Protein AF-A0A0R1Y6X7-F1 (afdb_monomer)

Radius of gyration: 23.64 Å; Cα contacts (8 Å, |Δi|>4): 369; chains: 1; bounding box: 49×84×72 Å

Sequence (229 aa):
MKISKRLIKIIGSITICAGSMFMLSGCGDVQNFALNMRQSTFGLPLTIATYDFEGQKIDQIKTNKAYIHTDDNMSQKSSNGDEQSSVIDIDYGKNRSIHVGSTLLAWEGIKNYTDIYNHNHVNVNTKNENDKSIPFVNRFYNNFKNSWGGNGTVVFIKSHSGAPIGAFYGKHVSIHKTKVKNATDFVIDGHRLFCYRCDYTTYPVHVLKSMAQNQKVDTHKSAPKVSTK

Foldseek 3Di:
DDDDPVNVVVVVVVVVVVVVVVVPDDPFRVLVVVVLVCCVPPAAQKWKWWAAQQQHTDDIDTARGKHKDWPPVPFDADPVRHGPFTWIWIDGDPDIDIDGDTKMKMKHPFDFLVVVVCVVVVPDPPPPPVVVPDPPLLVSCVVCVVVADQQKKWKFKATLNRNTNTITIANDWDKDDDPGPQKIWIQGVSMIMIIHRIDIDMDRSNRSVVVNVVVVVVVVVPDPPPPDD

Solvent-accessible surface area (backbone atoms only — not comparable to full-atom values): 12914 Å² total; per-residue (Å²): 134,87,80,51,77,65,58,55,52,52,53,53,50,51,54,51,53,55,58,54,58,65,70,73,53,53,73,58,56,56,51,48,50,52,50,52,52,40,26,76,72,68,29,36,44,30,40,35,36,35,24,45,63,78,24,50,75,75,50,75,49,78,44,76,32,31,34,81,46,65,34,77,86,76,26,42,57,43,100,86,66,49,76,74,43,66,27,36,33,39,40,41,88,95,46,77,46,80,45,70,92,60,26,36,42,34,34,29,94,69,66,51,51,40,58,54,49,50,61,62,53,72,77,41,92,72,86,54,74,74,59,73,78,47,58,68,70,45,54,51,44,73,76,39,50,91,79,50,60,66,81,19,37,36,41,37,30,18,18,77,73,63,28,75,57,36,30,37,73,28,71,45,75,40,82,40,87,52,90,45,72,67,35,41,34,34,36,41,68,87,26,52,35,41,36,31,51,55,46,73,52,77,42,48,37,54,56,52,51,49,55,49,52,53,56,57,57,55,65,66,72,66,66,77,81,79,78,85,123

Organism: NCBI:txid1423754

Mean predicted aligned error: 11.16 Å

Secondary structure (DSSP, 8-state):
----HHHHHHHHHHHHHHHHHHTTS-HHHHHHHHHHHHHHHH-EEEEEEEE-TT--EEEEEEEEEEEEEE-TTTSEE-TTS-EEEPPEEEEETTEEEEE-SSEEEEESS---HHHHHHHHHHSS----GGGTTS-HHHHHHHHHTTTS-TT-EEEEEE-TTS-EEEEEEESSEEEEE-SSTTEEEEEETTEEEEEES-EEEEEEHHHHHHHHHHHHHHHHH--------

Structure (mmCIF, N/CA/C/O backbone):
data_AF-A0A0R1Y6X7-F1
#
_entry.id   AF-A0A0R1Y6X7-F1
#
loop_
_atom_site.group_PDB
_atom_site.id
_atom_site.type_symbol
_atom_site.label_atom_id
_atom_site.label_alt_id
_atom_site.label_comp_id
_atom_site.label_asym_id
_atom_site.label_entity_id
_atom_site.label_seq_id
_atom_site.pdbx_PDB_ins_code
_atom_site.Cartn_x
_atom_site.Cartn_y
_atom_site.Cartn_z
_atom_site.occupancy
_atom_site.B_iso_or_equiv
_atom_site.auth_seq_id
_atom_site.auth_comp_id
_atom_site.auth_asym_id
_atom_site.auth_atom_id
_atom_site.pdbx_PDB_model_num
ATOM 1 N N . MET A 1 1 ? -4.764 -50.191 -27.753 1.00 48.06 1 MET A N 1
ATOM 2 C CA . MET A 1 1 ? -3.949 -50.085 -26.521 1.00 48.06 1 MET A CA 1
ATOM 3 C C . MET A 1 1 ? -4.862 -50.311 -25.310 1.00 48.06 1 MET A C 1
ATOM 5 O O . MET A 1 1 ? -5.704 -49.465 -25.046 1.00 48.06 1 MET A O 1
ATOM 9 N N . LYS A 1 2 ? -4.815 -51.479 -24.645 1.00 57.47 2 LYS A N 1
ATOM 10 C CA . LYS A 1 2 ? -5.679 -51.780 -23.480 1.00 57.47 2 LYS A CA 1
ATOM 11 C C . LYS A 1 2 ? -5.018 -51.231 -22.213 1.00 57.47 2 LYS A C 1
ATOM 13 O O . LYS A 1 2 ? -4.067 -51.820 -21.711 1.00 57.47 2 LYS A O 1
ATOM 18 N N . ILE A 1 3 ? -5.502 -50.094 -21.722 1.00 62.38 3 ILE A N 1
ATOM 19 C CA . ILE A 1 3 ? -5.025 -49.496 -20.469 1.00 62.38 3 ILE A CA 1
ATOM 20 C C . ILE A 1 3 ? -5.434 -50.422 -19.316 1.00 62.38 3 ILE A C 1
ATOM 22 O O . ILE A 1 3 ? -6.589 -50.837 -19.216 1.00 62.38 3 ILE A O 1
ATOM 26 N N . SER A 1 4 ? -4.477 -50.800 -18.467 1.00 69.88 4 SER A N 1
ATOM 27 C CA . SER A 1 4 ? -4.732 -51.756 -17.389 1.00 69.88 4 SER A CA 1
ATOM 28 C C . SER A 1 4 ? -5.619 -51.134 -16.303 1.00 69.88 4 SER A C 1
ATOM 30 O O . SER A 1 4 ? -5.499 -49.955 -15.969 1.00 69.88 4 SER A O 1
ATOM 32 N N . LYS A 1 5 ? -6.488 -51.939 -15.679 1.00 71.81 5 LYS A N 1
ATOM 33 C CA . LYS A 1 5 ? -7.354 -51.489 -14.570 1.00 71.81 5 LYS A CA 1
ATOM 34 C C . LYS A 1 5 ? -6.561 -50.909 -13.381 1.00 71.81 5 LYS A C 1
ATOM 36 O O . LYS A 1 5 ? -7.119 -50.157 -12.589 1.00 71.81 5 LYS A O 1
ATOM 41 N N . ARG A 1 6 ? -5.263 -51.233 -13.259 1.00 69.94 6 ARG A N 1
ATOM 42 C CA . ARG A 1 6 ? -4.344 -50.649 -12.265 1.00 69.94 6 ARG A CA 1
ATOM 43 C C . ARG A 1 6 ? -3.947 -49.210 -12.615 1.00 69.94 6 ARG A C 1
ATOM 45 O O . ARG A 1 6 ? -3.954 -48.369 -11.727 1.00 69.94 6 ARG A O 1
ATOM 52 N N . LEU A 1 7 ? -3.696 -48.909 -13.892 1.00 69.44 7 LEU A N 1
ATOM 53 C CA . LEU A 1 7 ? -3.401 -47.550 -14.372 1.00 69.44 7 LEU A CA 1
ATOM 54 C C . LEU A 1 7 ? -4.580 -46.593 -14.151 1.00 69.44 7 LEU A C 1
ATOM 56 O O . LEU A 1 7 ? -4.374 -45.478 -13.691 1.00 69.44 7 LEU A O 1
ATOM 60 N N . ILE A 1 8 ? -5.816 -47.050 -14.373 1.00 72.56 8 ILE A N 1
ATOM 61 C CA . ILE A 1 8 ? -7.026 -46.240 -14.130 1.00 72.56 8 ILE A CA 1
ATOM 62 C C . ILE A 1 8 ? -7.175 -45.891 -12.639 1.00 72.56 8 ILE A C 1
ATOM 64 O O . ILE A 1 8 ? -7.509 -44.757 -12.304 1.00 72.56 8 ILE A O 1
ATOM 68 N N . LYS A 1 9 ? -6.875 -46.833 -11.732 1.00 71.06 9 LYS A N 1
ATOM 69 C CA . LYS A 1 9 ? -6.902 -46.580 -10.280 1.00 71.06 9 LYS A CA 1
ATOM 70 C C . LYS A 1 9 ? -5.811 -45.604 -9.831 1.00 71.06 9 LYS A C 1
ATOM 72 O O . LYS A 1 9 ? -6.082 -44.755 -8.989 1.00 71.06 9 LYS A O 1
ATOM 77 N N . ILE A 1 10 ? -4.608 -45.704 -10.399 1.00 75.19 10 ILE A N 1
ATOM 78 C CA . ILE A 1 10 ? -3.495 -44.791 -10.091 1.00 75.19 10 ILE A CA 1
ATOM 79 C C . ILE A 1 10 ? -3.815 -43.374 -10.580 1.00 75.19 10 ILE A C 1
ATOM 81 O O . ILE A 1 10 ? -3.677 -42.427 -9.812 1.00 75.19 10 ILE A O 1
ATOM 85 N N . ILE A 1 11 ? -4.319 -43.231 -11.810 1.00 76.81 11 ILE A N 1
ATOM 86 C CA . ILE A 1 11 ? -4.730 -41.931 -12.358 1.00 76.81 11 ILE A CA 1
ATOM 87 C C . ILE A 1 11 ? -5.856 -41.330 -11.506 1.00 76.81 11 ILE A C 1
ATOM 89 O O . ILE A 1 11 ? -5.745 -40.183 -11.087 1.00 76.81 11 ILE A O 1
ATOM 93 N N . GLY A 1 12 ? -6.880 -42.119 -11.156 1.00 76.44 12 GLY A N 1
ATOM 94 C CA . GLY A 1 12 ? -7.970 -41.662 -10.288 1.00 76.44 12 GLY A CA 1
ATOM 95 C C . GLY A 1 12 ? -7.495 -41.203 -8.904 1.00 76.44 12 GLY A C 1
ATOM 96 O O . GLY A 1 12 ? -7.936 -40.166 -8.417 1.00 76.44 12 GLY A O 1
ATOM 97 N N . SER A 1 13 ? -6.546 -41.922 -8.294 1.00 73.38 13 SER A N 1
ATOM 98 C CA . SER A 1 13 ? -5.962 -41.539 -7.002 1.00 73.38 13 SER A CA 1
ATOM 99 C C . SER A 1 13 ? -5.143 -40.248 -7.089 1.00 73.38 13 SER A C 1
ATOM 101 O O . SER A 1 13 ? -5.226 -39.420 -6.187 1.00 73.38 13 SER A O 1
ATOM 103 N N . ILE A 1 14 ? -4.379 -40.047 -8.169 1.00 77.12 14 ILE A N 1
ATOM 104 C CA . ILE A 1 14 ? -3.586 -38.827 -8.382 1.00 77.12 14 ILE A CA 1
ATOM 105 C C . ILE A 1 14 ? -4.503 -37.618 -8.587 1.00 77.12 14 ILE A C 1
ATOM 107 O O . ILE A 1 14 ? -4.241 -36.562 -8.020 1.00 77.12 14 ILE A O 1
ATOM 111 N N . THR A 1 15 ? -5.601 -37.762 -9.333 1.00 74.81 15 THR A N 1
ATOM 112 C CA . THR A 1 15 ? -6.569 -36.673 -9.540 1.00 74.81 15 THR A CA 1
ATOM 113 C C . THR A 1 15 ? -7.270 -36.272 -8.238 1.00 74.81 15 THR A C 1
ATOM 115 O O . THR A 1 15 ? -7.447 -35.082 -7.987 1.00 74.81 15 THR A O 1
ATOM 118 N N . ILE A 1 16 ? -7.610 -37.236 -7.374 1.00 74.12 16 ILE A N 1
ATOM 119 C CA . ILE A 1 16 ? -8.213 -36.968 -6.0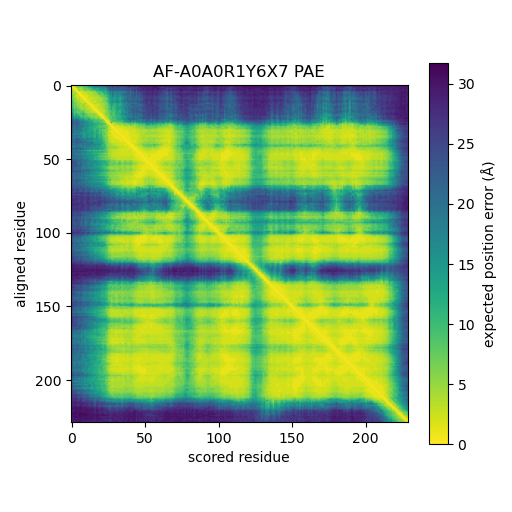56 1.00 74.12 16 ILE A CA 1
ATOM 120 C C . ILE A 1 16 ? -7.202 -36.296 -5.115 1.00 74.12 16 ILE A C 1
ATOM 122 O O . ILE A 1 16 ? -7.531 -35.292 -4.481 1.00 74.12 16 ILE A O 1
ATOM 126 N N . CYS A 1 17 ? -5.957 -36.783 -5.065 1.00 66.81 17 CYS A N 1
ATOM 127 C CA . CYS A 1 17 ? -4.898 -36.162 -4.264 1.00 66.81 17 CYS A CA 1
ATOM 128 C C . CYS A 1 17 ? -4.568 -34.740 -4.749 1.00 66.81 17 CYS A C 1
ATOM 130 O O . CYS A 1 17 ? -4.497 -33.823 -3.932 1.00 66.81 17 CYS A O 1
ATOM 132 N N . ALA A 1 18 ? -4.454 -34.524 -6.062 1.00 66.94 18 ALA A N 1
ATOM 133 C CA . ALA A 1 18 ? -4.242 -33.196 -6.634 1.00 66.94 18 ALA A CA 1
ATOM 134 C C . ALA A 1 18 ? -5.417 -32.251 -6.328 1.00 66.94 18 ALA A C 1
ATOM 136 O O . ALA A 1 18 ? -5.192 -31.120 -5.908 1.00 66.94 18 ALA A O 1
ATOM 137 N N . GLY A 1 19 ? -6.665 -32.728 -6.436 1.00 65.81 19 GLY A N 1
ATOM 138 C CA . GLY A 1 19 ? -7.862 -31.966 -6.061 1.00 65.81 19 GLY A CA 1
ATOM 139 C C . GLY A 1 19 ? -7.883 -31.560 -4.583 1.00 65.81 19 GLY A C 1
ATOM 140 O O . GLY A 1 19 ? -8.243 -30.429 -4.261 1.00 65.81 19 GLY A O 1
ATOM 141 N N . SER A 1 20 ? -7.432 -32.443 -3.685 1.00 61.78 20 SER A N 1
ATOM 142 C CA . SER A 1 20 ? -7.339 -32.143 -2.248 1.00 61.78 20 SER A CA 1
ATOM 143 C C . SER A 1 20 ? -6.233 -31.138 -1.897 1.00 61.78 20 SER A C 1
ATOM 145 O O . SER A 1 20 ? -6.399 -30.362 -0.960 1.00 61.78 20 SER A O 1
ATOM 147 N N . MET A 1 21 ? -5.144 -31.075 -2.675 1.00 58.09 21 MET A N 1
ATOM 148 C CA . MET A 1 21 ? -4.067 -30.095 -2.466 1.00 58.09 21 MET A CA 1
ATOM 149 C C . MET A 1 21 ? -4.506 -28.659 -2.786 1.00 58.09 21 MET A C 1
ATOM 151 O O . MET A 1 21 ? -4.077 -27.730 -2.104 1.00 58.09 21 MET A O 1
ATOM 155 N N . PHE A 1 22 ? -5.416 -28.462 -3.747 1.00 56.47 22 PHE A N 1
ATOM 156 C CA . PHE A 1 22 ? -5.980 -27.135 -4.033 1.00 56.47 22 PHE A CA 1
ATOM 157 C C . PHE A 1 22 ? -6.871 -26.601 -2.900 1.00 56.47 22 PHE A C 1
ATOM 159 O O . PHE A 1 22 ? -6.990 -25.390 -2.738 1.00 56.47 22 PHE A O 1
ATOM 166 N N . MET A 1 23 ? -7.451 -27.483 -2.080 1.00 55.97 23 MET A N 1
ATOM 167 C CA . MET A 1 23 ? -8.328 -27.103 -0.963 1.00 55.97 23 MET A CA 1
ATOM 168 C C . MET A 1 23 ? -7.558 -26.621 0.278 1.00 55.97 23 MET A C 1
ATOM 170 O O . MET A 1 23 ? -8.154 -25.995 1.149 1.00 55.97 23 MET A O 1
ATOM 174 N N . LEU A 1 24 ? -6.247 -26.886 0.372 1.00 57.22 24 LEU A N 1
ATOM 175 C CA . LEU A 1 24 ? -5.408 -26.431 1.493 1.00 57.22 24 LEU A CA 1
ATOM 176 C C . LEU A 1 24 ? -4.856 -25.007 1.315 1.00 57.22 24 LEU A C 1
ATOM 178 O O . LEU A 1 24 ? -4.227 -24.480 2.231 1.00 57.22 24 LEU A O 1
ATOM 182 N N . SER A 1 25 ? -5.065 -24.382 0.155 1.00 64.69 25 SER A N 1
ATOM 183 C CA . SER A 1 25 ? -4.600 -23.016 -0.099 1.00 64.69 25 SER A CA 1
ATOM 184 C C . SER A 1 25 ? -5.551 -22.022 0.568 1.00 64.69 25 SER A C 1
ATOM 186 O O . SER A 1 25 ? -6.762 -22.087 0.350 1.00 64.69 25 SER A O 1
ATOM 188 N N . GLY A 1 26 ? -5.034 -21.086 1.369 1.00 70.69 26 GLY A N 1
ATOM 189 C CA . GLY A 1 26 ? -5.867 -20.031 1.943 1.00 70.69 26 GLY A CA 1
ATOM 190 C C . GLY A 1 26 ? -6.551 -19.226 0.833 1.00 70.69 26 GLY A C 1
ATOM 191 O O . GLY A 1 26 ? -5.948 -18.952 -0.203 1.00 70.69 26 GLY A O 1
ATOM 192 N N . CYS A 1 27 ? -7.808 -18.812 1.036 1.00 79.06 27 CYS A N 1
ATOM 193 C CA . CYS A 1 27 ? -8.561 -18.020 0.048 1.00 79.06 27 CYS A CA 1
ATOM 194 C C . CYS A 1 27 ? -7.776 -16.774 -0.425 1.00 79.06 27 CYS A C 1
ATOM 196 O O . CYS A 1 27 ? -7.802 -16.425 -1.605 1.00 79.06 27 CYS A O 1
ATOM 198 N N . GLY A 1 28 ? -7.004 -16.156 0.477 1.00 80.38 28 GLY A N 1
ATOM 199 C CA . GLY A 1 28 ? -6.120 -15.035 0.149 1.00 80.38 28 GLY A CA 1
ATOM 200 C C . GLY A 1 28 ? -4.973 -15.393 -0.803 1.00 80.38 28 GLY A C 1
ATOM 201 O O . GLY A 1 28 ? -4.664 -14.603 -1.691 1.00 80.38 28 GLY A O 1
ATOM 202 N N . ASP A 1 29 ? -4.375 -16.580 -0.677 1.00 85.62 29 ASP A N 1
ATOM 203 C CA . ASP A 1 29 ? -3.257 -17.018 -1.528 1.00 85.62 29 ASP A CA 1
ATOM 204 C C . ASP A 1 29 ? -3.721 -17.288 -2.959 1.00 85.62 29 ASP A C 1
ATOM 206 O O . ASP A 1 29 ? -3.062 -16.888 -3.920 1.00 85.62 29 ASP A O 1
ATOM 210 N N . VAL A 1 30 ? -4.899 -17.904 -3.107 1.00 85.94 30 VAL A N 1
ATOM 211 C CA . VAL A 1 30 ? -5.518 -18.159 -4.416 1.00 85.94 30 VAL A CA 1
ATOM 212 C C . VAL A 1 30 ? -5.824 -16.843 -5.131 1.00 85.94 30 VAL A C 1
ATOM 214 O O . VAL A 1 30 ? -5.506 -16.690 -6.312 1.00 85.94 30 VAL A O 1
ATOM 217 N N . GLN A 1 31 ? -6.393 -15.866 -4.419 1.00 87.44 31 GLN A N 1
ATOM 218 C CA . GLN A 1 31 ? -6.657 -14.542 -4.988 1.00 87.44 31 GLN A CA 1
ATOM 219 C C . GLN A 1 31 ? -5.362 -13.817 -5.365 1.00 87.44 31 GLN A C 1
ATOM 221 O O . GLN A 1 31 ? -5.273 -13.244 -6.451 1.00 87.44 31 GLN A O 1
ATOM 226 N N . ASN A 1 32 ? -4.339 -13.877 -4.511 1.00 89.31 32 ASN A N 1
ATOM 227 C CA . ASN A 1 32 ? -3.042 -13.272 -4.792 1.00 89.31 32 ASN A CA 1
ATOM 228 C C . ASN A 1 32 ? -2.377 -13.884 -6.033 1.00 89.31 32 ASN A C 1
ATOM 230 O O . ASN A 1 32 ? -1.861 -13.154 -6.879 1.00 89.31 32 ASN A O 1
ATOM 234 N N . PHE A 1 33 ? -2.435 -15.210 -6.179 1.00 87.81 33 PHE A N 1
ATOM 235 C CA . PHE A 1 33 ? -1.948 -15.911 -7.365 1.00 87.81 33 PHE A CA 1
ATOM 236 C C . PHE A 1 33 ? -2.698 -15.476 -8.630 1.00 87.81 33 PHE A C 1
ATOM 238 O O . PHE A 1 33 ? -2.065 -15.135 -9.631 1.00 87.81 33 PHE A O 1
ATOM 245 N N . ALA A 1 34 ? -4.033 -15.429 -8.579 1.00 87.69 34 ALA A N 1
ATOM 246 C CA . ALA A 1 34 ? -4.854 -14.991 -9.705 1.00 87.69 34 ALA A CA 1
ATOM 247 C C . ALA A 1 34 ? -4.536 -13.543 -10.121 1.00 87.69 34 ALA A C 1
ATOM 249 O O . ALA A 1 34 ? -4.408 -13.259 -11.313 1.00 87.69 34 ALA A O 1
ATOM 250 N N . LEU A 1 35 ? -4.343 -12.639 -9.154 1.00 89.44 35 LEU A N 1
ATOM 251 C CA . LEU A 1 35 ? -3.940 -11.254 -9.413 1.00 89.44 35 LEU A CA 1
ATOM 252 C C . LEU A 1 35 ? -2.539 -11.165 -10.020 1.00 89.44 35 LEU A C 1
ATOM 254 O O . LEU A 1 35 ? -2.353 -10.432 -10.989 1.00 89.44 35 LEU A O 1
ATOM 258 N N . ASN A 1 36 ? -1.575 -11.940 -9.519 1.00 88.94 36 ASN A N 1
ATOM 259 C CA . ASN A 1 36 ? -0.223 -11.989 -10.081 1.00 88.94 36 ASN A CA 1
ATOM 260 C C . ASN A 1 36 ? -0.225 -12.488 -11.528 1.00 88.94 36 ASN A C 1
ATOM 262 O O . ASN A 1 36 ? 0.424 -11.890 -12.384 1.00 88.94 36 ASN A O 1
ATOM 266 N N . MET A 1 37 ? -0.995 -13.539 -11.818 1.00 86.62 37 MET A N 1
ATOM 267 C CA . MET A 1 37 ? -1.159 -14.062 -13.175 1.00 86.62 37 MET A CA 1
ATOM 268 C C . MET A 1 37 ? -1.836 -13.041 -14.099 1.00 86.62 37 MET A C 1
ATOM 270 O O . MET A 1 37 ? -1.408 -12.849 -15.239 1.00 86.62 37 MET A O 1
ATOM 274 N N . ARG A 1 38 ? -2.882 -12.359 -13.619 1.00 89.25 38 ARG A N 1
ATOM 275 C CA . ARG A 1 38 ? -3.569 -11.318 -14.394 1.00 89.25 38 ARG A CA 1
ATOM 276 C C . ARG A 1 38 ? -2.646 -10.136 -14.674 1.00 89.25 38 ARG A C 1
ATOM 278 O O . ARG A 1 38 ? -2.608 -9.675 -15.812 1.00 89.25 38 ARG A O 1
ATOM 285 N N . GLN A 1 39 ? -1.880 -9.693 -13.679 1.00 84.81 39 GLN A N 1
ATOM 286 C CA . GLN A 1 39 ? -0.905 -8.618 -13.831 1.00 84.81 39 GLN A CA 1
ATOM 287 C C . GLN A 1 39 ? 0.164 -8.979 -14.856 1.00 84.81 39 GLN A C 1
ATOM 289 O O . GLN A 1 39 ? 0.409 -8.171 -15.738 1.00 84.81 39 GLN A O 1
ATOM 294 N N . SER A 1 40 ? 0.754 -10.176 -14.794 1.00 84.88 40 SER A N 1
ATOM 295 C CA . SER A 1 40 ? 1.810 -10.575 -15.733 1.00 84.88 40 SER A CA 1
ATOM 296 C C . SER A 1 40 ? 1.307 -10.825 -17.158 1.00 84.88 40 SER A C 1
ATOM 298 O O . SER A 1 40 ? 2.062 -10.629 -18.104 1.00 84.88 40 SER A O 1
ATOM 300 N N . THR A 1 41 ? 0.047 -11.241 -17.327 1.00 82.25 41 THR A N 1
ATOM 301 C CA . THR A 1 41 ? -0.493 -11.644 -18.641 1.00 82.25 41 THR A CA 1
ATOM 302 C C . THR A 1 41 ? -1.254 -10.524 -19.351 1.00 82.25 41 THR A C 1
ATOM 304 O O . THR A 1 41 ? -1.140 -10.367 -20.563 1.00 82.25 41 THR A O 1
ATOM 307 N N . PHE A 1 42 ? -2.061 -9.755 -18.616 1.00 87.56 42 PHE A N 1
ATOM 308 C CA . PHE A 1 42 ? -2.999 -8.779 -19.189 1.00 87.56 42 PHE A CA 1
ATOM 309 C C . PHE A 1 42 ? -2.813 -7.355 -18.656 1.00 87.56 42 PHE A C 1
ATOM 311 O O . PHE A 1 42 ? -3.428 -6.419 -19.184 1.00 87.56 42 PHE A O 1
ATOM 318 N N . GLY A 1 43 ? -1.988 -7.197 -17.621 1.00 88.94 43 GLY A N 1
ATOM 319 C CA . GLY A 1 43 ? -1.874 -5.979 -16.838 1.00 88.94 43 GLY A CA 1
ATOM 320 C C . GLY A 1 43 ? -3.072 -5.785 -15.906 1.00 88.94 43 GLY A C 1
ATOM 321 O O . GLY A 1 43 ? -4.160 -6.335 -16.110 1.00 88.94 43 GLY A O 1
ATOM 322 N N . LEU A 1 44 ? -2.875 -4.975 -14.868 1.00 91.94 44 LEU A N 1
ATOM 323 C CA . LEU A 1 44 ? -3.949 -4.538 -13.972 1.00 91.94 44 LEU A CA 1
ATOM 324 C C . LEU A 1 44 ? -4.292 -3.062 -14.208 1.00 91.94 44 LEU A C 1
ATOM 326 O O . LEU A 1 44 ? -3.402 -2.274 -14.531 1.00 91.94 44 LEU A O 1
ATOM 330 N N . PRO A 1 45 ? -5.559 -2.653 -14.036 1.00 93.25 45 PRO A N 1
ATOM 331 C CA . PRO A 1 45 ? -5.907 -1.244 -14.002 1.00 93.25 45 PRO A CA 1
ATOM 332 C C . PRO A 1 45 ? -5.435 -0.649 -12.675 1.00 93.25 45 PRO A C 1
ATOM 334 O O . PRO A 1 45 ? -6.029 -0.901 -11.628 1.00 93.25 45 PRO A O 1
ATOM 337 N N . LEU A 1 46 ? -4.354 0.126 -12.711 1.00 95.06 46 LEU A N 1
ATOM 338 C CA . LEU A 1 46 ? -3.709 0.660 -11.516 1.00 95.06 46 LEU A CA 1
ATOM 339 C C . LEU A 1 46 ? -3.747 2.184 -11.498 1.00 95.06 46 LEU A C 1
ATOM 341 O O . LEU A 1 46 ? -3.545 2.863 -12.509 1.00 95.06 46 LEU A O 1
ATOM 345 N N . THR A 1 47 ? -3.964 2.716 -10.301 1.00 96.25 47 THR A N 1
ATOM 346 C CA . THR A 1 47 ? -3.492 4.049 -9.941 1.00 96.25 47 THR A CA 1
ATOM 347 C C . THR A 1 47 ? -2.140 3.890 -9.273 1.00 96.25 47 THR A C 1
ATOM 349 O O . THR A 1 47 ? -2.040 3.150 -8.303 1.00 96.25 47 THR A O 1
ATOM 352 N N . ILE A 1 48 ? -1.122 4.561 -9.793 1.00 95.00 48 ILE A N 1
ATOM 353 C CA . ILE A 1 48 ? 0.258 4.511 -9.313 1.00 95.00 48 ILE A CA 1
ATOM 354 C C . ILE A 1 48 ? 0.616 5.909 -8.832 1.00 95.00 48 ILE A C 1
ATOM 356 O O . ILE A 1 48 ? 0.346 6.872 -9.544 1.00 95.00 48 ILE A O 1
ATOM 360 N N . ALA A 1 49 ? 1.187 6.031 -7.642 1.00 95.12 49 ALA A N 1
ATOM 361 C CA . ALA A 1 49 ? 1.642 7.300 -7.096 1.00 95.12 49 ALA A CA 1
ATOM 362 C C . ALA A 1 49 ? 2.972 7.127 -6.368 1.00 95.12 49 ALA A C 1
ATOM 364 O O . ALA A 1 49 ? 3.166 6.140 -5.647 1.00 95.12 49 ALA A O 1
ATOM 365 N N . THR A 1 50 ? 3.857 8.106 -6.526 1.00 94.12 50 THR A N 1
ATOM 366 C CA . THR A 1 50 ? 5.113 8.180 -5.780 1.00 94.12 50 THR A CA 1
ATOM 367 C C . THR A 1 50 ? 5.053 9.257 -4.706 1.00 94.12 50 THR A C 1
ATOM 369 O O . THR A 1 50 ? 4.298 10.231 -4.799 1.00 94.12 50 THR A O 1
ATOM 372 N N . TYR A 1 51 ? 5.837 9.054 -3.652 1.00 93.56 51 TYR A N 1
ATOM 373 C CA . TYR A 1 51 ? 5.876 9.935 -2.495 1.00 93.56 51 TYR A CA 1
ATOM 374 C C . TYR A 1 51 ? 7.316 10.231 -2.103 1.00 93.56 51 TYR A C 1
ATOM 376 O O . TYR A 1 51 ? 8.187 9.353 -2.161 1.00 93.56 51 TYR A O 1
ATOM 384 N N . ASP A 1 52 ? 7.549 11.468 -1.677 1.00 90.12 52 ASP A N 1
ATOM 385 C CA . ASP A 1 52 ? 8.828 11.878 -1.117 1.00 90.12 52 ASP A CA 1
ATOM 386 C C . ASP A 1 52 ? 9.058 11.259 0.273 1.00 90.12 52 ASP A C 1
ATOM 388 O O . ASP A 1 52 ? 8.262 10.464 0.789 1.00 90.12 52 ASP A O 1
ATOM 392 N N . PHE A 1 53 ? 10.195 11.600 0.877 1.00 86.62 53 PHE A N 1
ATOM 393 C CA . PHE A 1 53 ? 10.551 11.109 2.203 1.00 86.62 53 PHE A CA 1
ATOM 394 C C . PHE A 1 53 ? 9.519 11.516 3.269 1.00 86.62 53 PHE A C 1
ATOM 396 O O . PHE A 1 53 ? 9.129 10.682 4.084 1.00 86.62 53 PHE A O 1
ATOM 403 N N . GLU A 1 54 ? 9.012 12.749 3.205 1.00 86.75 54 GLU A N 1
ATOM 404 C CA . GLU A 1 54 ? 8.026 13.325 4.130 1.00 86.75 54 GLU A CA 1
ATOM 405 C C . GLU A 1 54 ? 6.580 12.881 3.842 1.00 86.75 54 GLU A C 1
ATOM 407 O O . GLU A 1 54 ? 5.641 13.308 4.514 1.00 86.75 54 GLU A O 1
ATOM 412 N N . GLY A 1 55 ? 6.380 11.999 2.861 1.00 87.06 55 GLY A N 1
ATOM 413 C CA . GLY A 1 55 ? 5.072 11.473 2.488 1.00 87.06 55 GLY A CA 1
ATOM 414 C C . GLY A 1 55 ? 4.221 12.430 1.651 1.00 87.06 55 GLY A C 1
ATOM 415 O O . GLY A 1 55 ? 3.014 12.214 1.517 1.00 87.06 55 GLY A O 1
ATOM 416 N N . GLN A 1 56 ? 4.810 13.469 1.061 1.00 89.19 56 GLN A N 1
ATOM 417 C CA . GLN A 1 56 ? 4.126 14.287 0.065 1.00 89.19 56 GLN A CA 1
ATOM 418 C C . GLN A 1 56 ? 4.057 13.531 -1.260 1.00 89.19 56 GLN A C 1
ATOM 420 O O . GLN A 1 56 ? 5.033 12.934 -1.711 1.00 89.19 56 GLN A O 1
ATOM 425 N N . LYS A 1 57 ? 2.880 13.549 -1.889 1.00 91.81 57 LYS A N 1
ATOM 426 C CA . LYS A 1 57 ? 2.680 12.928 -3.199 1.00 91.81 57 LYS A CA 1
ATOM 427 C C . LYS A 1 57 ? 3.407 13.750 -4.266 1.00 91.81 57 LYS A C 1
ATOM 429 O O . LYS A 1 57 ? 3.106 14.932 -4.414 1.00 91.81 57 LYS A O 1
ATOM 434 N N . ILE A 1 58 ? 4.314 13.114 -5.003 1.00 90.56 58 ILE A N 1
ATOM 435 C CA . ILE A 1 58 ? 5.102 13.747 -6.071 1.00 90.56 58 ILE A CA 1
ATOM 436 C C . ILE A 1 58 ? 4.340 13.661 -7.394 1.00 90.56 58 ILE A C 1
ATOM 438 O O . ILE A 1 58 ? 4.095 14.674 -8.045 1.00 90.56 58 ILE A O 1
ATOM 442 N N . ASP A 1 59 ? 3.934 12.452 -7.777 1.00 90.44 59 ASP A N 1
ATOM 443 C CA . ASP A 1 59 ? 3.211 12.196 -9.017 1.00 90.44 59 ASP A CA 1
ATOM 444 C C . ASP A 1 59 ? 2.103 11.153 -8.840 1.00 90.44 59 ASP A C 1
ATOM 446 O O . ASP A 1 59 ? 2.002 10.454 -7.826 1.00 90.44 59 ASP A O 1
ATOM 450 N N . GLN A 1 60 ? 1.210 11.103 -9.830 1.00 93.38 60 GLN A N 1
ATOM 451 C CA . GLN A 1 60 ? 0.167 10.093 -9.908 1.00 93.38 60 GLN A CA 1
ATOM 452 C C . GLN A 1 60 ? -0.220 9.811 -11.357 1.00 93.38 60 GLN A C 1
ATOM 454 O O . GLN A 1 60 ? -0.566 10.716 -12.115 1.00 93.38 60 GLN A O 1
ATOM 459 N N . ILE A 1 61 ? -0.254 8.530 -11.709 1.00 91.81 61 ILE A N 1
ATOM 460 C CA . ILE A 1 61 ? -0.655 8.027 -13.019 1.00 91.81 61 ILE A CA 1
ATOM 461 C C . ILE A 1 61 ? -1.833 7.071 -12.83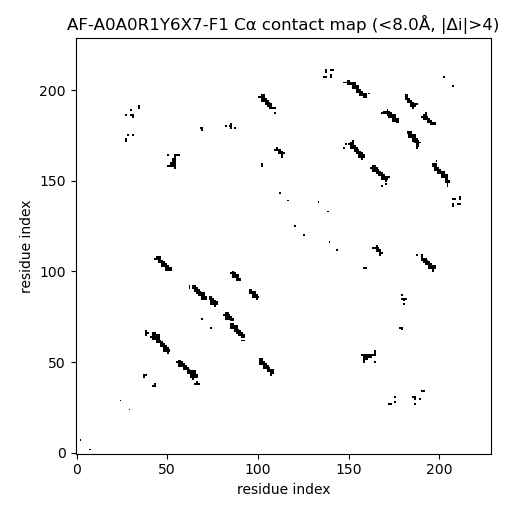3 1.00 91.81 61 ILE A C 1
ATOM 463 O O . ILE A 1 61 ? -1.850 6.245 -11.923 1.00 91.81 61 ILE A O 1
ATOM 467 N N . LYS A 1 62 ? -2.837 7.175 -13.705 1.00 93.69 62 LYS A N 1
ATOM 468 C CA . LYS A 1 62 ? -3.948 6.220 -13.788 1.00 93.69 62 LYS A CA 1
ATOM 469 C C . LYS A 1 62 ? -3.896 5.526 -15.138 1.00 93.69 62 LYS A C 1
ATOM 471 O O . LYS A 1 62 ? -3.883 6.193 -16.169 1.00 93.69 62 LYS A O 1
ATOM 476 N N . THR A 1 63 ? -3.889 4.201 -15.132 1.00 91.19 63 THR A N 1
ATOM 477 C CA . THR A 1 63 ? -3.848 3.392 -16.353 1.00 91.19 63 THR A CA 1
ATOM 478 C C . THR A 1 63 ? -4.774 2.190 -16.243 1.00 91.19 63 THR A C 1
ATOM 480 O O . THR A 1 63 ? -4.987 1.643 -15.166 1.00 91.19 63 THR A O 1
ATOM 483 N N . ASN A 1 64 ? -5.308 1.757 -17.384 1.00 90.75 64 ASN A N 1
ATOM 484 C CA . ASN A 1 64 ? -6.159 0.572 -17.474 1.00 90.75 64 ASN A CA 1
ATOM 485 C C . ASN A 1 64 ? -5.355 -0.734 -17.531 1.00 90.75 64 ASN A C 1
ATOM 487 O O . ASN A 1 64 ? -5.917 -1.805 -17.312 1.00 90.75 64 ASN A O 1
ATOM 491 N N . LYS A 1 65 ? -4.062 -0.648 -17.864 1.00 89.12 65 LYS A N 1
ATOM 492 C CA . LYS A 1 65 ? -3.142 -1.783 -17.951 1.00 89.12 65 LYS A CA 1
ATOM 493 C C . LYS A 1 65 ? -1.767 -1.341 -17.470 1.00 89.12 65 LYS A C 1
ATOM 495 O O . LYS A 1 65 ? -1.136 -0.507 -18.120 1.00 89.12 65 LYS A O 1
ATOM 500 N N . ALA A 1 66 ? -1.341 -1.895 -16.347 1.00 88.75 66 ALA A N 1
ATOM 501 C CA . ALA A 1 66 ? -0.017 -1.741 -15.777 1.00 88.75 66 ALA A CA 1
ATOM 502 C C . ALA A 1 66 ? 0.597 -3.107 -15.468 1.00 88.75 66 ALA A C 1
ATOM 504 O O . ALA A 1 66 ? -0.089 -3.997 -14.952 1.00 88.75 66 ALA A O 1
ATOM 505 N N . TYR A 1 67 ? 1.892 -3.225 -15.733 1.00 86.88 67 TYR A N 1
ATOM 506 C CA . TYR A 1 67 ? 2.722 -4.364 -15.362 1.00 86.88 67 TYR A CA 1
ATOM 507 C C . TYR A 1 67 ? 3.818 -3.861 -14.426 1.00 86.88 67 TYR A C 1
ATOM 509 O O . TYR A 1 67 ? 4.646 -3.057 -14.841 1.00 86.88 67 TYR A O 1
ATOM 517 N N . ILE A 1 68 ? 3.820 -4.319 -13.173 1.00 84.00 68 ILE A N 1
ATOM 518 C CA . ILE A 1 68 ? 4.885 -4.009 -12.209 1.00 84.00 68 ILE A CA 1
ATOM 519 C C . ILE A 1 68 ? 5.832 -5.203 -12.140 1.00 84.00 68 ILE A C 1
ATOM 521 O O . ILE A 1 68 ? 5.378 -6.327 -11.897 1.00 84.00 68 ILE A O 1
ATOM 525 N N . HIS A 1 69 ? 7.121 -4.956 -12.348 1.00 80.38 69 HIS A N 1
ATOM 526 C CA . HIS A 1 69 ? 8.180 -5.959 -12.266 1.00 80.38 69 HIS A CA 1
ATOM 527 C C . HIS A 1 69 ? 9.499 -5.336 -11.784 1.00 80.38 69 HIS A C 1
ATOM 529 O O . HIS A 1 69 ? 9.649 -4.117 -11.753 1.00 80.38 69 HIS A O 1
ATOM 535 N N . THR A 1 70 ? 10.436 -6.176 -11.346 1.00 72.81 70 THR A N 1
ATOM 536 C CA . THR A 1 70 ? 11.811 -5.744 -11.065 1.00 72.81 70 THR A CA 1
ATOM 537 C C . THR A 1 70 ? 12.571 -5.617 -12.386 1.00 72.81 70 THR A C 1
ATOM 539 O O . THR A 1 70 ? 12.455 -6.501 -13.236 1.00 72.81 70 THR A O 1
ATOM 542 N N . ASP A 1 71 ? 13.358 -4.553 -12.550 1.00 68.12 71 ASP A N 1
ATOM 543 C CA . ASP A 1 71 ? 14.354 -4.459 -13.622 1.00 68.12 71 ASP A CA 1
ATOM 544 C C . ASP A 1 71 ? 15.613 -5.227 -13.195 1.00 68.12 71 ASP A C 1
ATOM 546 O O . ASP A 1 71 ? 16.453 -4.714 -12.447 1.00 68.12 71 ASP A O 1
ATOM 550 N N . ASP A 1 72 ? 15.751 -6.472 -13.646 1.00 63.66 72 ASP A N 1
ATOM 551 C CA . ASP A 1 72 ? 16.880 -7.336 -13.275 1.00 63.66 72 ASP A CA 1
ATOM 552 C C . ASP A 1 72 ? 18.236 -6.826 -13.807 1.00 63.66 72 ASP A C 1
ATOM 554 O O . ASP A 1 72 ? 19.280 -7.204 -13.268 1.00 63.66 72 ASP A O 1
ATOM 558 N N . ASN A 1 73 ? 18.239 -5.984 -14.852 1.00 58.66 73 ASN A N 1
ATOM 559 C CA . ASN A 1 73 ? 19.461 -5.456 -15.471 1.00 58.66 73 ASN A CA 1
ATOM 560 C C . ASN A 1 73 ? 19.984 -4.215 -14.742 1.00 58.66 73 ASN A C 1
ATOM 562 O O . ASN A 1 73 ? 21.195 -4.005 -14.672 1.00 58.66 73 ASN A O 1
ATOM 566 N N . MET A 1 74 ? 19.079 -3.389 -14.210 1.00 57.50 74 MET A N 1
ATOM 567 C CA . MET A 1 74 ? 19.433 -2.203 -13.422 1.00 57.50 74 MET A CA 1
ATOM 568 C C . MET A 1 74 ? 19.489 -2.477 -11.914 1.00 57.50 74 MET A C 1
ATOM 570 O O . MET A 1 74 ? 19.997 -1.648 -11.152 1.00 57.50 74 MET A O 1
ATOM 574 N N . SER A 1 75 ? 18.999 -3.635 -11.463 1.00 59.00 75 SER A N 1
ATOM 575 C CA . SER A 1 75 ? 19.100 -4.042 -10.064 1.00 59.00 75 SER A CA 1
ATOM 576 C C . SER A 1 75 ? 20.533 -4.443 -9.712 1.00 59.00 75 SER A C 1
ATOM 578 O O . SER A 1 75 ? 21.142 -5.318 -10.328 1.00 59.00 75 SER A O 1
ATOM 580 N N . GLN A 1 76 ? 21.095 -3.797 -8.690 1.00 57.50 76 GLN A N 1
ATOM 581 C CA . GLN A 1 76 ? 22.440 -4.126 -8.218 1.00 57.50 76 GLN A CA 1
ATOM 582 C C . GLN A 1 76 ? 22.410 -5.480 -7.518 1.00 57.50 76 GLN A C 1
ATOM 584 O O . GLN A 1 76 ? 21.554 -5.696 -6.664 1.00 57.50 76 GLN A O 1
ATOM 589 N N . LYS A 1 77 ? 23.360 -6.365 -7.825 1.00 63.97 77 LYS A N 1
ATOM 590 C CA . LYS A 1 77 ? 23.548 -7.651 -7.139 1.00 63.97 77 LYS A CA 1
ATOM 591 C C . LYS A 1 77 ? 24.834 -7.619 -6.314 1.00 63.97 77 LYS A C 1
ATOM 593 O O . LYS A 1 77 ? 25.815 -6.991 -6.700 1.00 63.97 77 LYS A O 1
ATOM 598 N N . SER A 1 78 ? 24.813 -8.267 -5.157 1.00 56.78 78 SER A N 1
ATOM 599 C CA . SER A 1 78 ? 25.977 -8.485 -4.298 1.00 56.78 78 SER A CA 1
ATOM 600 C C . SER A 1 78 ? 26.972 -9.438 -4.967 1.00 56.78 78 SER A C 1
ATOM 602 O O . SER A 1 78 ? 26.608 -10.160 -5.896 1.00 56.78 78 SER A O 1
ATOM 604 N N . SER A 1 79 ? 28.195 -9.533 -4.435 1.00 58.41 79 SER A N 1
ATOM 605 C CA . SER A 1 79 ? 29.195 -10.532 -4.853 1.00 58.41 79 SER A CA 1
ATOM 606 C C . SER A 1 79 ? 28.680 -11.975 -4.776 1.00 58.41 79 SER A C 1
ATOM 608 O O . SER A 1 79 ? 29.180 -12.843 -5.481 1.00 58.41 79 SER A O 1
ATOM 610 N N . ASN A 1 80 ? 27.665 -12.220 -3.939 1.00 65.50 80 ASN A N 1
ATOM 611 C CA . ASN A 1 80 ? 27.040 -13.528 -3.736 1.00 65.50 80 ASN A CA 1
ATOM 612 C C . ASN A 1 80 ? 25.797 -13.754 -4.622 1.00 65.50 80 ASN A C 1
ATOM 614 O O . ASN A 1 80 ? 25.145 -14.785 -4.500 1.00 65.50 80 ASN A O 1
ATOM 618 N N . GLY A 1 81 ? 25.449 -12.801 -5.496 1.00 59.81 81 GLY A N 1
ATOM 619 C CA . GLY A 1 81 ? 24.296 -12.880 -6.402 1.00 59.81 81 GLY A CA 1
ATOM 620 C C . GLY A 1 81 ? 22.982 -12.295 -5.865 1.00 59.81 81 GLY A C 1
ATOM 621 O O . GLY A 1 81 ? 22.044 -12.138 -6.642 1.00 59.81 81 GLY A O 1
ATOM 622 N N . ASP A 1 82 ? 22.917 -11.914 -4.585 1.00 59.19 82 ASP A N 1
ATOM 623 C CA . ASP A 1 82 ? 21.712 -11.343 -3.961 1.00 59.19 82 ASP A CA 1
ATOM 624 C C . ASP A 1 82 ? 21.427 -9.905 -4.423 1.00 59.19 82 ASP A C 1
ATOM 626 O O . ASP A 1 82 ? 22.311 -9.051 -4.359 1.00 59.19 82 ASP A O 1
ATOM 630 N N . GLU A 1 83 ? 20.186 -9.584 -4.798 1.00 58.34 83 GLU A N 1
ATOM 631 C CA . GLU A 1 83 ? 19.789 -8.213 -5.157 1.00 58.34 83 GLU A CA 1
ATOM 632 C C . GLU A 1 83 ? 19.940 -7.237 -3.971 1.00 58.34 83 GLU A C 1
ATOM 634 O O . GLU A 1 83 ? 19.300 -7.357 -2.922 1.00 58.34 83 GLU A O 1
ATOM 639 N N . GLN A 1 84 ? 20.795 -6.231 -4.137 1.00 51.41 84 GLN A N 1
ATOM 640 C CA . GLN A 1 84 ? 21.094 -5.162 -3.186 1.00 51.41 84 GLN A CA 1
ATOM 641 C C . GLN A 1 84 ? 20.099 -4.004 -3.302 1.00 51.41 84 GLN A C 1
ATOM 643 O O . GLN A 1 84 ? 19.526 -3.603 -2.285 1.00 51.41 84 GLN A O 1
ATOM 648 N N . SER A 1 85 ? 19.820 -3.542 -4.523 1.00 58.22 85 SER A N 1
ATOM 649 C CA . SER A 1 85 ? 18.891 -2.445 -4.817 1.00 58.22 85 SER A CA 1
ATOM 650 C C . SER A 1 85 ? 17.954 -2.863 -5.943 1.00 58.22 85 SER A C 1
ATOM 652 O O . SER A 1 85 ? 18.441 -3.235 -7.007 1.00 58.22 85 SER A O 1
ATOM 654 N N . SER A 1 86 ? 16.640 -2.809 -5.706 1.00 63.75 86 SER A N 1
ATOM 655 C CA . SER A 1 86 ? 15.622 -3.119 -6.711 1.00 63.75 86 SER A CA 1
ATOM 656 C C . SER A 1 86 ? 15.196 -1.849 -7.437 1.00 63.75 86 SER A C 1
ATOM 658 O O . SER A 1 86 ? 14.713 -0.896 -6.819 1.00 63.75 86 SER A O 1
ATOM 660 N N . VAL A 1 87 ? 15.379 -1.853 -8.752 1.00 74.50 87 VAL A N 1
ATOM 661 C CA . VAL A 1 87 ? 14.775 -0.879 -9.662 1.00 74.50 87 VAL A CA 1
ATOM 662 C C . VAL A 1 87 ? 13.419 -1.438 -10.080 1.00 74.50 87 VAL A C 1
ATOM 664 O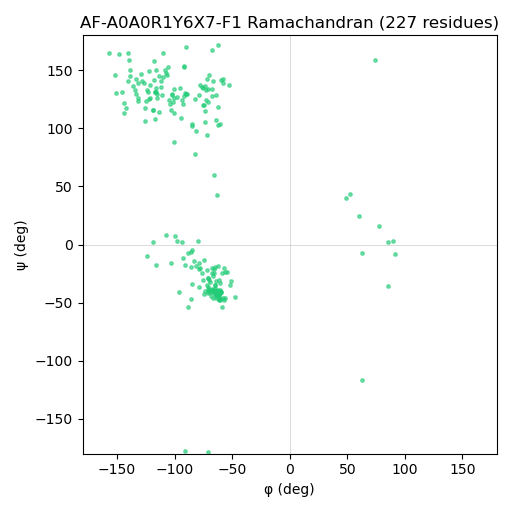 O . VAL A 1 87 ? 13.325 -2.611 -10.438 1.00 74.50 87 VAL A O 1
ATOM 667 N N . ILE A 1 88 ? 12.360 -0.637 -9.970 1.00 80.06 88 ILE A N 1
ATOM 668 C CA . ILE A 1 88 ? 11.013 -1.068 -10.355 1.00 80.06 88 ILE A CA 1
ATOM 669 C C . ILE A 1 88 ? 10.704 -0.553 -11.747 1.00 80.06 88 ILE A C 1
ATOM 671 O O . ILE A 1 88 ? 10.732 0.653 -11.983 1.00 80.06 88 ILE A O 1
ATOM 675 N N . ASP A 1 89 ? 10.311 -1.467 -12.619 1.00 81.38 89 ASP A N 1
ATOM 676 C CA . ASP A 1 89 ? 9.716 -1.145 -13.900 1.00 81.38 89 ASP A CA 1
ATOM 677 C C . ASP A 1 89 ? 8.199 -1.173 -13.822 1.00 81.38 89 ASP A C 1
ATOM 679 O O . ASP A 1 89 ? 7.573 -2.103 -13.294 1.00 81.38 89 ASP A O 1
ATOM 683 N N . ILE A 1 90 ? 7.609 -0.136 -14.401 1.00 81.31 90 ILE A N 1
ATOM 684 C CA . ILE A 1 90 ? 6.174 -0.014 -14.578 1.00 81.31 90 ILE A CA 1
ATOM 685 C C . ILE A 1 90 ? 5.902 0.244 -16.053 1.00 81.31 90 ILE A C 1
ATOM 687 O O . ILE A 1 90 ? 6.069 1.363 -16.544 1.00 81.31 90 ILE A O 1
ATOM 691 N N . ASP A 1 91 ? 5.404 -0.781 -16.735 1.00 83.38 91 ASP A N 1
ATOM 692 C CA . ASP A 1 91 ? 4.929 -0.650 -18.109 1.00 83.38 91 ASP A CA 1
ATOM 693 C C . ASP A 1 91 ? 3.445 -0.307 -18.117 1.00 83.38 91 ASP A C 1
ATOM 695 O O . ASP A 1 91 ? 2.634 -0.987 -17.482 1.00 83.38 91 ASP A O 1
ATOM 699 N N . TYR A 1 92 ? 3.067 0.722 -18.873 1.00 84.00 92 TYR A N 1
ATOM 700 C CA . TYR A 1 92 ? 1.675 1.108 -19.082 1.00 84.00 92 TYR A CA 1
ATOM 701 C C . TYR A 1 92 ? 1.452 1.620 -20.507 1.00 84.00 92 TYR A C 1
ATOM 703 O O . TYR A 1 92 ? 2.051 2.591 -20.973 1.00 84.00 92 TYR A O 1
ATOM 711 N N . GLY A 1 93 ? 0.546 0.965 -21.234 1.00 78.25 93 GLY A N 1
ATOM 712 C CA . GLY A 1 93 ? 0.326 1.262 -22.651 1.00 78.25 93 GLY A CA 1
ATOM 713 C C . GLY A 1 93 ? 1.578 0.980 -23.491 1.00 78.25 93 GLY A C 1
ATOM 714 O O . GLY A 1 93 ? 1.987 -0.169 -23.601 1.00 78.25 93 GLY A O 1
ATOM 715 N N . LYS A 1 94 ? 2.152 2.022 -24.108 1.00 76.50 94 LYS A N 1
ATOM 716 C CA . LYS A 1 94 ? 3.429 1.968 -24.853 1.00 76.50 94 LYS A CA 1
ATOM 717 C C . LYS A 1 94 ? 4.583 2.651 -24.106 1.00 76.50 94 LYS A C 1
ATOM 719 O O . LYS A 1 94 ? 5.643 2.860 -24.686 1.00 76.50 94 LYS A O 1
ATOM 724 N N . ASN A 1 95 ? 4.351 3.042 -22.857 1.00 84.75 95 ASN A N 1
ATOM 725 C CA . ASN A 1 95 ? 5.298 3.788 -22.047 1.00 84.75 95 ASN A CA 1
ATOM 726 C C . ASN A 1 95 ? 5.857 2.881 -20.950 1.00 84.75 95 ASN A C 1
ATOM 728 O O . ASN A 1 95 ? 5.154 1.999 -20.453 1.00 84.75 95 ASN A O 1
ATOM 732 N N . ARG A 1 96 ? 7.099 3.152 -20.554 1.00 82.81 96 ARG A N 1
ATOM 733 C CA . ARG A 1 96 ? 7.768 2.532 -19.410 1.00 82.81 96 ARG A CA 1
ATOM 734 C C . ARG A 1 96 ? 8.222 3.631 -18.465 1.00 82.81 96 ARG A C 1
ATOM 736 O O . ARG A 1 96 ? 8.842 4.601 -18.902 1.00 82.81 96 ARG A O 1
ATOM 743 N N . SER A 1 97 ? 7.921 3.471 -17.185 1.00 82.31 97 SER A N 1
ATOM 744 C CA . SER A 1 97 ? 8.489 4.283 -16.114 1.00 82.31 97 SER A CA 1
ATOM 745 C C . SER A 1 97 ? 9.417 3.414 -15.280 1.00 82.31 97 SER A C 1
ATOM 747 O O . SER A 1 97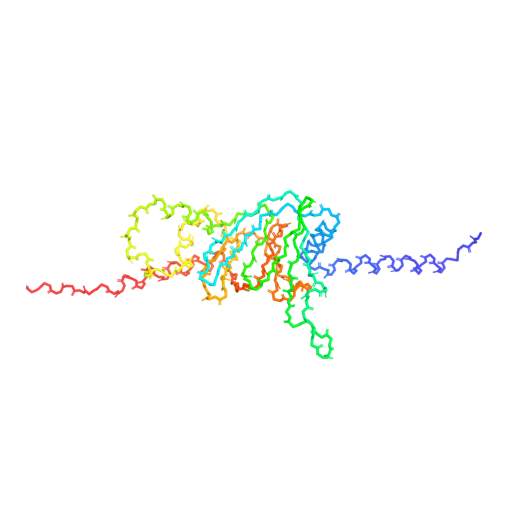 ? 9.024 2.340 -14.834 1.00 82.31 97 SER A O 1
ATOM 749 N N . ILE A 1 98 ? 10.636 3.905 -15.075 1.00 81.94 98 ILE A N 1
ATOM 750 C CA . ILE A 1 98 ? 11.641 3.281 -14.218 1.00 81.94 98 ILE A CA 1
ATOM 751 C C . ILE A 1 98 ? 11.648 4.052 -12.903 1.00 81.94 98 ILE A C 1
ATOM 753 O O . ILE A 1 98 ? 11.855 5.267 -12.895 1.00 81.94 98 ILE A O 1
ATOM 757 N N . HIS A 1 99 ? 11.409 3.357 -11.798 1.00 80.94 99 HIS A N 1
ATOM 758 C CA . HIS A 1 99 ? 11.325 3.943 -10.468 1.00 80.94 99 HIS A CA 1
ATOM 759 C C . HIS A 1 99 ? 12.452 3.439 -9.572 1.00 80.94 99 HIS A C 1
ATOM 761 O O . HIS A 1 99 ? 12.660 2.232 -9.424 1.00 80.94 99 HIS A O 1
ATOM 767 N N . VAL A 1 100 ? 13.153 4.373 -8.926 1.00 79.44 100 VAL A N 1
ATOM 768 C CA . VAL A 1 100 ? 14.266 4.076 -8.020 1.00 79.44 100 VAL A CA 1
ATOM 769 C C . VAL A 1 100 ? 14.119 4.873 -6.729 1.00 79.44 100 VAL A C 1
ATOM 771 O O . VAL A 1 100 ? 13.996 6.094 -6.737 1.00 79.44 100 VAL A O 1
ATOM 774 N N . GLY A 1 101 ? 14.212 4.183 -5.593 1.00 74.44 101 GLY A N 1
ATOM 775 C CA . GLY A 1 101 ? 14.584 4.799 -4.316 1.00 74.44 101 GLY A CA 1
ATOM 776 C C . GLY A 1 101 ? 13.470 5.451 -3.490 1.00 74.44 101 GLY A C 1
ATOM 777 O O . GLY A 1 101 ? 13.531 5.333 -2.266 1.00 74.44 101 GLY A O 1
ATOM 778 N N . SER A 1 102 ? 12.461 6.090 -4.086 1.00 82.69 102 SER A N 1
ATOM 779 C CA . SER A 1 102 ? 11.368 6.726 -3.325 1.00 82.69 102 SER A CA 1
ATOM 780 C C . SER A 1 102 ? 10.183 5.785 -3.075 1.00 82.69 102 SER A C 1
ATOM 782 O O . SER A 1 102 ? 10.127 4.664 -3.591 1.00 82.69 102 SER A O 1
ATOM 784 N N . THR A 1 103 ? 9.252 6.214 -2.222 1.00 92.69 103 THR A N 1
ATOM 785 C CA . THR A 1 103 ? 8.095 5.401 -1.830 1.00 92.69 103 THR A CA 1
ATOM 786 C C . THR A 1 103 ? 7.098 5.329 -2.984 1.00 92.69 103 THR A C 1
ATOM 788 O O . THR A 1 103 ? 6.815 6.354 -3.604 1.00 92.69 103 THR A O 1
ATOM 791 N N . LEU A 1 104 ? 6.543 4.149 -3.268 1.00 94.25 104 LEU A N 1
ATOM 792 C CA 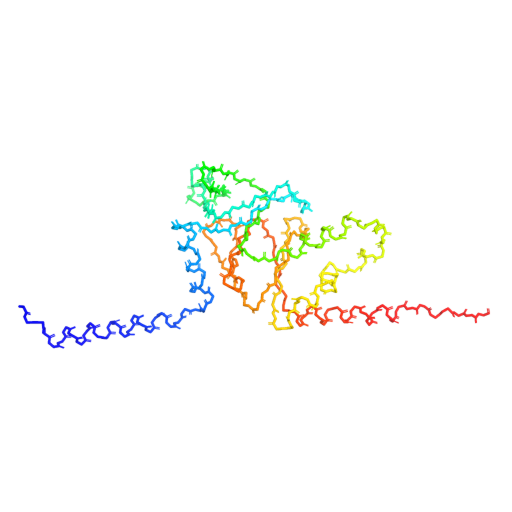. LEU A 1 104 ? 5.570 3.964 -4.349 1.00 94.25 104 LEU A CA 1
ATOM 793 C C . LEU A 1 104 ? 4.374 3.134 -3.889 1.00 94.25 104 LEU A C 1
ATOM 795 O O . LEU A 1 104 ? 4.535 2.063 -3.303 1.00 94.25 104 LEU A O 1
ATOM 799 N N . LEU A 1 105 ? 3.173 3.615 -4.212 1.00 96.31 105 LEU A N 1
ATOM 800 C CA . LEU A 1 105 ? 1.919 2.881 -4.057 1.00 96.31 105 LEU A CA 1
ATOM 801 C C . LEU A 1 105 ? 1.287 2.649 -5.425 1.00 96.31 105 LEU A C 1
ATOM 803 O O . LEU A 1 105 ? 1.168 3.582 -6.215 1.00 96.31 105 LEU A O 1
ATOM 807 N N . ALA A 1 106 ? 0.815 1.433 -5.675 1.00 95.94 106 ALA A N 1
ATOM 808 C CA . ALA A 1 106 ? -0.007 1.121 -6.834 1.00 95.94 106 ALA A CA 1
ATOM 809 C C . ALA A 1 106 ? -1.242 0.324 -6.411 1.00 95.94 106 ALA A C 1
ATOM 811 O O . ALA A 1 106 ? -1.113 -0.701 -5.750 1.00 95.94 106 ALA A O 1
ATOM 812 N N . TRP A 1 107 ? -2.445 0.774 -6.762 1.00 97.31 107 TRP A N 1
ATOM 813 C CA . TRP A 1 107 ? -3.683 0.136 -6.306 1.00 97.31 107 TRP A CA 1
ATOM 814 C C . TRP A 1 107 ? -4.751 0.022 -7.395 1.00 97.31 107 TRP A C 1
ATOM 816 O O . TRP A 1 107 ? -4.905 0.904 -8.244 1.00 97.31 107 TRP A O 1
ATOM 826 N N . GLU A 1 108 ? -5.504 -1.077 -7.349 1.00 95.81 108 GLU A N 1
ATOM 827 C CA . GLU A 1 108 ? -6.565 -1.430 -8.295 1.00 95.81 108 GLU A CA 1
ATOM 828 C C . GLU A 1 108 ? -7.936 -1.106 -7.698 1.00 95.81 108 GLU A C 1
ATOM 830 O O . GLU A 1 108 ? -8.356 -1.745 -6.744 1.00 95.81 108 GLU A O 1
ATOM 835 N N . GLY A 1 109 ? -8.669 -0.134 -8.248 1.00 91.44 109 GLY A N 1
ATOM 836 C CA . GLY A 1 109 ? -10.110 0.050 -7.981 1.00 91.44 109 GLY A CA 1
ATOM 837 C C . GLY A 1 109 ? -10.545 0.383 -6.539 1.00 91.44 109 GLY A C 1
ATOM 838 O O . GLY A 1 109 ? -11.711 0.711 -6.324 1.00 91.44 109 GLY A O 1
ATOM 839 N N . ILE A 1 110 ? -9.643 0.349 -5.559 1.00 94.81 110 ILE A N 1
ATOM 840 C CA . ILE A 1 110 ? -9.920 0.639 -4.149 1.00 94.81 110 ILE A CA 1
ATOM 841 C C . ILE A 1 110 ? -9.699 2.116 -3.814 1.00 94.81 110 ILE A C 1
ATOM 843 O O . ILE A 1 110 ? -8.922 2.829 -4.453 1.00 94.81 110 ILE A O 1
ATOM 847 N N . LYS A 1 111 ? -10.402 2.596 -2.785 1.00 95.12 111 LYS A N 1
ATOM 848 C CA . LYS A 1 111 ? -10.324 3.993 -2.344 1.00 95.12 111 LYS A CA 1
ATOM 849 C C . LYS A 1 111 ? -9.114 4.202 -1.438 1.00 95.12 111 LYS A C 1
ATOM 851 O O . LYS A 1 111 ? -9.017 3.557 -0.397 1.00 95.12 111 LYS A O 1
ATOM 856 N N . ASN A 1 112 ? -8.260 5.161 -1.795 1.00 95.62 112 ASN A N 1
ATOM 857 C CA . ASN A 1 112 ? -7.275 5.715 -0.873 1.00 95.62 112 ASN A CA 1
ATOM 858 C C . ASN A 1 112 ? -7.933 6.829 -0.042 1.00 95.62 112 ASN A C 1
ATOM 860 O O . ASN A 1 112 ? -8.150 7.941 -0.526 1.00 95.62 112 ASN A O 1
ATOM 864 N N . TYR A 1 113 ? -8.264 6.536 1.212 1.00 94.06 113 TYR A N 1
ATOM 865 C CA . TYR A 1 113 ? -8.903 7.491 2.118 1.00 94.06 113 TYR A CA 1
ATOM 866 C C . TYR A 1 113 ? -7.980 8.660 2.493 1.00 94.06 113 TYR A C 1
ATOM 868 O O . TYR A 1 113 ? -8.483 9.725 2.846 1.00 94.06 113 TYR A O 1
ATOM 876 N N . THR A 1 114 ? -6.657 8.513 2.351 1.00 91.62 114 THR A N 1
ATOM 877 C CA . THR A 1 114 ? -5.712 9.622 2.553 1.00 91.62 114 THR A CA 1
ATOM 878 C C . THR A 1 114 ? -5.859 10.698 1.487 1.00 91.62 114 THR A C 1
ATOM 880 O O . THR A 1 114 ? -5.845 11.882 1.812 1.00 91.62 114 THR A O 1
ATOM 883 N N . ASP A 1 115 ? -6.102 10.312 0.235 1.00 89.88 115 ASP A N 1
ATOM 884 C CA . ASP A 1 115 ? -6.343 11.275 -0.844 1.00 89.88 115 ASP A CA 1
ATOM 885 C C . ASP A 1 115 ? -7.632 12.067 -0.608 1.00 89.88 115 ASP A C 1
ATOM 887 O O . ASP A 1 115 ? -7.662 13.282 -0.795 1.00 89.88 115 ASP A O 1
ATOM 891 N N . ILE A 1 116 ? -8.681 11.384 -0.140 1.00 88.12 116 ILE A N 1
ATOM 892 C CA . ILE A 1 116 ? -9.966 12.005 0.206 1.00 88.12 116 ILE A CA 1
ATOM 893 C C . ILE A 1 116 ? -9.782 12.977 1.377 1.00 88.12 116 ILE A C 1
ATOM 895 O O . ILE A 1 116 ? -10.271 14.104 1.326 1.00 88.12 116 ILE A O 1
ATOM 899 N N . TYR A 1 117 ? -9.056 12.556 2.416 1.00 86.88 117 TYR A N 1
ATOM 900 C CA . TYR A 1 117 ? -8.745 13.399 3.568 1.00 86.88 117 TYR A CA 1
ATOM 901 C C . TYR A 1 117 ? -7.993 14.661 3.132 1.00 86.88 117 TYR A C 1
ATOM 903 O O . TYR A 1 117 ? -8.445 15.773 3.394 1.00 86.88 117 TYR A O 1
ATOM 911 N N . ASN A 1 118 ? -6.892 14.507 2.398 1.00 83.88 118 ASN A N 1
ATOM 912 C CA . ASN A 1 118 ? -6.077 15.637 1.960 1.00 83.88 118 ASN A CA 1
ATOM 913 C C . ASN A 1 118 ? -6.873 16.594 1.063 1.00 83.88 118 ASN A C 1
ATOM 915 O O . ASN A 1 118 ? -6.822 17.800 1.272 1.00 83.88 118 ASN A O 1
ATOM 919 N N . HIS A 1 119 ? -7.681 16.085 0.130 1.00 81.19 119 HIS A N 1
ATOM 920 C CA . HIS A 1 119 ? -8.531 16.937 -0.706 1.00 81.19 119 HIS A CA 1
ATOM 921 C C . HIS A 1 119 ? -9.534 17.765 0.117 1.00 81.19 119 HIS A C 1
ATOM 923 O O . HIS A 1 119 ? -9.733 18.951 -0.148 1.00 81.19 119 HIS A O 1
ATOM 929 N N . ASN A 1 120 ? -10.131 17.163 1.146 1.00 75.50 120 ASN A N 1
ATOM 930 C CA . ASN A 1 120 ? -11.108 17.837 1.998 1.00 75.50 120 ASN A CA 1
ATOM 931 C C . ASN A 1 120 ? -10.468 18.814 2.992 1.00 75.50 120 ASN A C 1
ATOM 933 O O . ASN A 1 120 ? -11.137 19.747 3.413 1.00 75.50 120 ASN A O 1
ATOM 937 N N . HIS A 1 121 ? -9.200 18.628 3.369 1.00 68.25 121 HIS A N 1
ATOM 938 C CA . HIS A 1 121 ? -8.525 19.457 4.376 1.00 68.25 121 HIS A CA 1
ATOM 939 C C . HIS A 1 121 ? -7.554 20.497 3.799 1.00 68.25 121 HIS A C 1
ATOM 941 O O . HIS A 1 121 ? -7.218 21.445 4.501 1.00 68.25 121 HIS A O 1
ATOM 947 N N . VAL A 1 122 ? -7.141 20.378 2.532 1.00 58.97 122 VAL A N 1
ATOM 948 C CA . VAL A 1 122 ? -6.362 21.417 1.826 1.00 58.97 122 VAL A CA 1
ATOM 949 C C . VAL A 1 122 ? -7.249 22.604 1.426 1.00 58.97 122 VAL A C 1
ATOM 951 O O . VAL A 1 122 ? -6.787 23.740 1.407 1.00 58.97 122 VAL A O 1
ATOM 954 N N . ASN A 1 123 ? -8.537 22.362 1.161 1.00 47.22 123 ASN A N 1
ATOM 955 C CA . ASN A 1 123 ? -9.492 23.393 0.730 1.00 47.22 123 ASN A CA 1
ATOM 956 C C . ASN A 1 123 ? -10.191 24.126 1.882 1.00 47.22 123 ASN A C 1
ATOM 958 O O . ASN A 1 123 ? -10.921 25.092 1.662 1.00 47.22 123 ASN A O 1
ATOM 962 N N . VAL A 1 124 ? -9.994 23.668 3.114 1.00 45.06 124 VAL A N 1
ATOM 963 C CA . VAL A 1 124 ? -10.581 24.291 4.294 1.00 45.06 124 VAL A CA 1
ATOM 964 C C . VAL A 1 124 ? -9.453 25.063 4.960 1.00 45.06 124 VAL A C 1
ATOM 966 O O . VAL A 1 124 ? -8.442 24.476 5.335 1.00 45.06 124 VAL A O 1
ATOM 969 N N . ASN A 1 125 ? -9.619 26.380 5.115 1.00 39.97 125 ASN A N 1
ATOM 970 C CA . ASN A 1 125 ? -8.736 27.277 5.876 1.00 39.97 125 ASN A CA 1
ATOM 971 C C . ASN A 1 125 ? -8.706 26.928 7.384 1.00 39.97 125 ASN A C 1
ATOM 973 O O . ASN A 1 125 ? -8.776 27.795 8.254 1.00 39.97 125 ASN A O 1
ATOM 977 N N . THR A 1 126 ? -8.646 25.649 7.735 1.00 42.69 126 THR A N 1
ATOM 978 C CA . THR A 1 126 ? -8.622 25.137 9.097 1.00 42.69 126 THR A CA 1
ATOM 979 C C . THR A 1 126 ? -7.203 25.210 9.639 1.00 42.69 126 THR A C 1
ATOM 981 O O . THR A 1 126 ? -6.496 24.215 9.779 1.00 42.69 126 THR A O 1
ATOM 984 N N . LYS A 1 127 ? -6.823 26.426 10.033 1.00 40.97 127 LYS A N 1
ATOM 985 C CA . LYS A 1 127 ? -5.878 26.675 11.127 1.00 40.97 127 LYS A CA 1
ATOM 986 C C . LYS A 1 127 ? -6.488 26.205 12.460 1.00 40.97 127 LYS A C 1
ATOM 988 O O . LYS A 1 127 ? -6.699 27.008 13.358 1.00 40.97 127 LYS A O 1
ATOM 993 N N . ASN A 1 128 ? -6.827 24.923 12.595 1.00 46.88 128 ASN A N 1
ATOM 994 C CA . ASN A 1 128 ? -7.191 24.359 13.894 1.00 46.88 128 ASN A CA 1
ATOM 995 C C . ASN A 1 128 ? -5.982 23.607 14.443 1.00 46.88 128 ASN A C 1
ATOM 997 O O . ASN A 1 128 ? -5.809 22.410 14.236 1.00 46.88 128 ASN A O 1
ATOM 1001 N N . GLU A 1 129 ? -5.130 24.339 15.159 1.00 46.47 129 GLU A N 1
ATOM 1002 C CA . GLU A 1 129 ? -3.949 23.813 15.857 1.00 46.47 129 GLU A CA 1
ATOM 1003 C C . GLU A 1 129 ? -4.308 22.689 16.849 1.00 46.47 129 GLU A C 1
ATOM 1005 O O . GLU A 1 129 ? -3.504 21.789 17.087 1.00 46.47 129 GLU A O 1
ATOM 1010 N N . ASN A 1 130 ? -5.562 22.663 17.315 1.00 50.59 130 ASN A N 1
ATOM 1011 C CA . ASN A 1 130 ? -6.129 21.631 18.188 1.00 50.59 130 ASN A CA 1
ATOM 1012 C C . ASN A 1 130 ? -6.229 20.234 17.547 1.00 50.59 130 ASN A C 1
ATOM 1014 O O . ASN A 1 130 ? -6.324 19.241 18.267 1.00 50.59 130 ASN A O 1
ATOM 1018 N N . ASP A 1 131 ? -6.193 20.125 16.215 1.00 54.91 131 ASP A N 1
ATOM 1019 C CA . ASP A 1 131 ? -6.308 18.835 15.521 1.00 54.91 131 ASP A CA 1
ATOM 1020 C C . ASP A 1 131 ? -4.981 18.046 15.554 1.00 54.91 131 ASP A C 1
ATOM 1022 O O . ASP A 1 131 ? -4.960 16.816 15.466 1.00 54.91 131 ASP A O 1
ATOM 1026 N N . LYS A 1 132 ? -3.845 18.730 15.773 1.00 58.53 132 LYS A N 1
ATOM 1027 C CA . LYS A 1 132 ? -2.524 18.086 15.903 1.00 58.53 132 LYS A CA 1
ATOM 1028 C C . LYS A 1 132 ? -2.410 17.217 17.161 1.00 58.53 132 LYS A C 1
ATOM 1030 O O . LYS A 1 132 ? -1.676 16.233 17.137 1.00 58.53 132 LYS A O 1
ATOM 1035 N N . SER A 1 133 ? -3.168 17.535 18.213 1.00 57.81 133 SER A N 1
ATOM 1036 C CA . SER A 1 133 ? -3.168 16.814 19.496 1.00 57.81 133 SER A CA 1
ATOM 1037 C C . SER A 1 133 ? -3.890 15.462 19.444 1.00 57.81 133 SER A C 1
ATOM 1039 O O . SER A 1 133 ? -3.762 14.653 20.362 1.00 57.81 133 SER A O 1
ATOM 1041 N N . ILE A 1 134 ? -4.659 15.192 18.383 1.00 66.06 134 ILE A N 1
ATOM 1042 C CA . ILE A 1 134 ? -5.343 13.911 18.191 1.00 66.06 134 ILE A CA 1
ATOM 1043 C C . ILE A 1 134 ? -4.429 12.985 17.376 1.00 66.06 134 ILE A C 1
ATOM 1045 O O . ILE A 1 134 ? -4.002 13.372 16.293 1.00 66.06 134 ILE A O 1
ATOM 1049 N N . PRO A 1 135 ? -4.139 11.747 17.814 1.00 79.06 135 PRO A N 1
ATOM 1050 C CA . PRO A 1 135 ? -3.390 10.793 17.004 1.00 79.06 135 PRO A CA 1
ATOM 1051 C C . PRO A 1 135 ? -4.002 10.616 15.609 1.00 79.06 135 PRO A C 1
ATOM 1053 O O . PRO A 1 135 ? -5.219 10.479 15.464 1.00 79.06 135 PRO A O 1
ATOM 1056 N N . PHE A 1 136 ? -3.147 10.575 14.583 1.00 80.75 136 PHE A N 1
ATOM 1057 C CA . PHE A 1 136 ? -3.546 10.488 13.173 1.00 80.75 136 PHE A CA 1
ATOM 1058 C C . PHE A 1 136 ? -4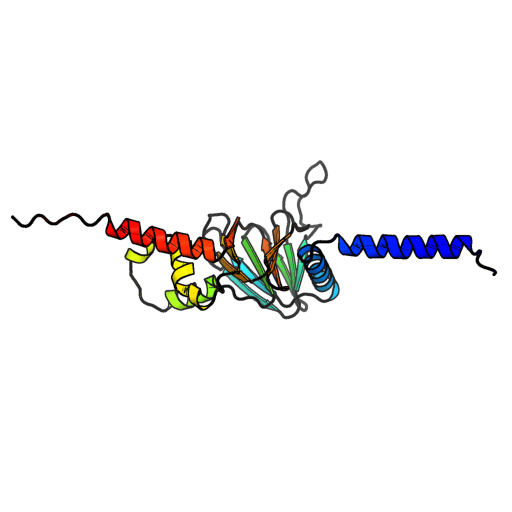.600 9.402 12.904 1.00 80.75 136 PHE A C 1
ATOM 1060 O O . PHE A 1 136 ? -5.613 9.655 12.253 1.00 80.75 136 PHE A O 1
ATOM 1067 N N . VAL A 1 137 ? -4.395 8.212 13.473 1.00 85.62 137 VAL A N 1
ATOM 1068 C CA . VAL A 1 137 ? -5.292 7.060 13.320 1.00 85.62 137 VAL A CA 1
ATOM 1069 C C . VAL A 1 137 ? -6.703 7.365 13.842 1.00 85.62 137 VAL A C 1
ATOM 1071 O O . VAL A 1 137 ? -7.691 7.022 13.191 1.00 85.62 137 VAL A O 1
ATOM 1074 N N . ASN A 1 138 ? -6.820 8.065 14.976 1.00 84.50 138 ASN A N 1
ATOM 1075 C CA . ASN A 1 138 ? -8.118 8.448 15.530 1.00 84.50 138 ASN A CA 1
ATOM 1076 C C . ASN A 1 138 ? -8.799 9.531 14.679 1.00 84.50 138 ASN A C 1
ATOM 1078 O O . ASN A 1 138 ? -10.004 9.453 14.430 1.00 84.50 138 ASN A O 1
ATOM 1082 N N . ARG A 1 139 ? -8.040 10.510 14.164 1.00 83.81 139 ARG A N 1
ATOM 1083 C CA . ARG A 1 139 ? -8.588 11.490 13.210 1.00 83.81 139 ARG A CA 1
ATOM 1084 C C . ARG A 1 139 ? -9.178 10.797 11.987 1.00 83.81 139 ARG A C 1
ATOM 1086 O O . ARG A 1 139 ? -10.321 11.073 11.626 1.00 83.81 139 ARG A O 1
ATOM 1093 N N . PHE A 1 140 ? -8.447 9.856 11.392 1.00 87.44 140 PHE A N 1
ATOM 1094 C CA . PHE A 1 140 ? -8.924 9.098 10.235 1.00 87.44 140 PHE A CA 1
ATOM 1095 C C . PHE A 1 140 ? -10.181 8.292 10.550 1.00 87.44 140 PHE A C 1
ATOM 1097 O O . PHE A 1 140 ? -11.162 8.377 9.811 1.00 87.44 140 PHE A O 1
ATOM 1104 N N . TYR A 1 141 ? -10.198 7.575 11.677 1.00 90.31 141 TYR A N 1
ATOM 1105 C CA . TYR A 1 141 ? -11.392 6.850 12.101 1.00 90.31 141 TYR A CA 1
ATOM 1106 C C . TYR A 1 141 ? -12.601 7.777 12.261 1.00 90.31 141 TYR A C 1
ATOM 1108 O O . TYR A 1 141 ? -13.668 7.478 11.736 1.00 90.31 141 TYR A O 1
ATOM 1116 N N . ASN A 1 142 ? -12.462 8.931 12.914 1.00 89.12 142 ASN A N 1
ATOM 1117 C CA . ASN A 1 142 ? -13.598 9.834 13.111 1.00 89.12 142 ASN A CA 1
ATOM 1118 C C . ASN A 1 142 ? -14.153 10.409 11.802 1.00 89.12 142 ASN A C 1
ATOM 1120 O O . ASN A 1 142 ? -15.372 10.558 11.695 1.00 89.12 142 ASN A O 1
ATOM 1124 N N . ASN A 1 143 ? -13.288 10.666 10.818 1.00 89.25 143 ASN A N 1
ATOM 1125 C CA . ASN A 1 143 ? -13.688 11.148 9.496 1.00 89.25 143 ASN A CA 1
ATOM 1126 C C . ASN A 1 143 ? -14.378 10.063 8.654 1.00 89.25 143 ASN A C 1
ATOM 1128 O O . ASN A 1 143 ? -15.313 10.362 7.912 1.00 89.25 143 ASN A O 1
ATOM 1132 N N . PHE A 1 144 ? -13.964 8.798 8.786 1.00 92.06 144 PHE A N 1
ATOM 1133 C CA . PHE A 1 144 ? -14.386 7.732 7.869 1.00 92.06 144 PHE A CA 1
ATOM 1134 C C . PHE A 1 144 ? -15.168 6.579 8.507 1.00 92.06 144 PHE A C 1
ATOM 1136 O O . PHE A 1 144 ? -15.600 5.682 7.787 1.00 92.06 144 PHE A O 1
ATOM 1143 N N . LYS A 1 145 ? -15.454 6.610 9.814 1.00 90.62 145 LYS A N 1
ATOM 1144 C CA . LYS A 1 145 ? -16.219 5.569 10.534 1.00 90.62 145 LYS A CA 1
ATOM 1145 C C . LYS A 1 145 ? -17.556 5.204 9.883 1.00 90.62 145 LYS A C 1
ATOM 1147 O O . LYS A 1 145 ? -17.973 4.061 9.975 1.00 90.62 145 LYS A O 1
ATOM 1152 N N . ASN A 1 146 ? -18.218 6.149 9.209 1.00 90.62 146 ASN A N 1
ATOM 1153 C CA . ASN A 1 146 ? -19.490 5.897 8.521 1.00 90.62 146 ASN A CA 1
ATOM 1154 C C . ASN A 1 146 ? -19.298 5.170 7.178 1.00 90.62 146 ASN A C 1
ATOM 1156 O O . ASN A 1 146 ? -20.233 4.572 6.660 1.00 90.62 146 ASN A O 1
ATOM 1160 N N . SER A 1 147 ? -18.093 5.235 6.608 1.00 90.12 147 SER A N 1
ATOM 1161 C CA . SER A 1 147 ? -17.703 4.513 5.391 1.00 90.12 147 SER A CA 1
ATOM 1162 C C . SER A 1 147 ? -17.088 3.142 5.684 1.00 90.12 147 SER A C 1
ATOM 1164 O O . SER A 1 147 ? -16.990 2.321 4.777 1.00 90.12 147 SER A O 1
ATOM 1166 N N . TRP A 1 148 ? -16.645 2.896 6.919 1.00 91.62 148 TRP A N 1
ATOM 1167 C CA . TRP A 1 148 ? -15.979 1.658 7.318 1.00 91.62 148 TRP A CA 1
ATOM 1168 C C . TRP A 1 148 ? -16.933 0.756 8.101 1.00 91.62 148 TRP A C 1
ATOM 1170 O O . TRP A 1 148 ? -17.368 1.083 9.203 1.00 91.62 148 TRP A O 1
ATOM 1180 N N . GLY A 1 149 ? -17.241 -0.418 7.550 1.00 86.81 149 GLY A N 1
ATOM 1181 C CA . GLY A 1 149 ? -18.010 -1.440 8.257 1.00 86.81 149 GLY A CA 1
ATOM 1182 C C . GLY A 1 149 ? -17.235 -2.006 9.452 1.00 86.81 149 GLY A C 1
ATOM 1183 O O . GLY A 1 149 ? -16.032 -2.253 9.358 1.00 86.81 149 GLY A O 1
ATOM 1184 N N . GLY A 1 150 ? -17.933 -2.249 10.567 1.00 84.19 150 GLY A N 1
ATOM 1185 C CA . GLY A 1 150 ? -17.321 -2.609 11.855 1.00 84.19 150 GLY A CA 1
ATOM 1186 C C . GLY A 1 150 ? -16.528 -3.924 11.886 1.00 84.19 150 GLY A C 1
ATOM 1187 O O . GLY A 1 150 ? -15.703 -4.106 12.778 1.00 84.19 150 GLY A O 1
ATOM 1188 N N . ASN A 1 151 ? -16.747 -4.819 10.920 1.00 90.62 151 ASN A N 1
ATOM 1189 C CA . ASN A 1 151 ? -16.046 -6.098 10.786 1.00 90.62 151 ASN A CA 1
ATOM 1190 C C . ASN A 1 151 ? -14.884 -6.075 9.776 1.00 90.62 151 ASN A C 1
ATOM 1192 O O . ASN A 1 151 ? -14.297 -7.122 9.530 1.00 90.62 151 ASN A O 1
ATOM 1196 N N . GLY A 1 152 ? -14.577 -4.926 9.167 1.00 95.56 152 GLY A N 1
ATOM 1197 C CA . GLY A 1 152 ? -13.467 -4.819 8.222 1.00 95.56 152 GLY A CA 1
ATOM 1198 C C . GLY A 1 152 ? -12.143 -4.431 8.876 1.00 95.56 152 GLY A C 1
ATOM 1199 O O . GLY A 1 152 ? -12.051 -4.214 10.090 1.00 95.56 152 GLY A O 1
ATOM 1200 N N . THR A 1 153 ? -11.132 -4.286 8.028 1.00 97.12 153 THR A N 1
ATOM 1201 C CA . THR A 1 153 ? -9.763 -3.918 8.389 1.00 97.12 153 THR A CA 1
ATOM 1202 C C . THR A 1 153 ? -9.329 -2.712 7.567 1.00 97.12 153 THR A C 1
ATOM 1204 O O . THR A 1 153 ? -9.604 -2.628 6.370 1.00 97.12 153 THR A O 1
ATOM 1207 N N . VAL A 1 154 ? -8.641 -1.776 8.216 1.00 97.31 154 VAL A N 1
ATOM 1208 C CA . VAL A 1 154 ? -7.999 -0.632 7.567 1.00 97.31 154 VAL A CA 1
ATOM 1209 C C . VAL A 1 154 ? -6.497 -0.876 7.520 1.00 97.31 154 VAL A C 1
ATOM 1211 O O . VAL A 1 154 ? -5.871 -1.109 8.552 1.00 97.31 154 VAL A O 1
ATOM 1214 N N . VAL A 1 155 ? -5.926 -0.814 6.324 1.00 97.88 155 VAL A N 1
ATOM 1215 C CA . VAL A 1 155 ? -4.489 -0.842 6.057 1.00 97.88 155 VAL A CA 1
ATOM 1216 C C . VAL A 1 155 ? -4.002 0.598 5.966 1.00 97.88 155 VAL A C 1
ATOM 1218 O O . VAL A 1 155 ? -4.313 1.301 5.004 1.00 97.88 155 VAL A O 1
ATOM 1221 N N . PHE A 1 156 ? -3.255 1.046 6.969 1.00 96.81 156 PHE A N 1
ATOM 1222 C CA . PHE A 1 156 ? -2.544 2.318 6.913 1.00 96.81 156 PHE A CA 1
ATOM 1223 C C . PHE A 1 156 ? -1.153 2.094 6.347 1.00 96.81 156 PHE A C 1
ATOM 1225 O O . PHE A 1 156 ? -0.419 1.234 6.833 1.00 96.81 156 PHE A O 1
ATOM 1232 N N . ILE A 1 157 ? -0.798 2.891 5.348 1.00 97.00 157 ILE A N 1
ATOM 1233 C CA . ILE A 1 157 ? 0.512 2.900 4.713 1.00 97.00 157 ILE A CA 1
ATOM 1234 C C . ILE A 1 157 ? 1.212 4.211 5.054 1.00 97.00 157 ILE A C 1
ATOM 1236 O O . ILE A 1 157 ? 0.608 5.289 4.991 1.00 97.00 157 ILE A O 1
ATOM 1240 N N . LYS A 1 158 ? 2.488 4.111 5.411 1.00 93.94 158 LYS A N 1
ATOM 1241 C CA . LYS A 1 158 ? 3.352 5.232 5.762 1.00 93.94 158 LYS A CA 1
ATOM 1242 C C . LYS A 1 158 ? 4.575 5.263 4.844 1.00 93.94 158 LYS A C 1
ATOM 1244 O O . LYS A 1 158 ? 5.043 4.213 4.397 1.00 93.94 158 LYS A O 1
ATOM 1249 N N . SER A 1 159 ? 5.088 6.462 4.586 1.00 90.38 159 SER A N 1
ATOM 1250 C CA . SER A 1 159 ? 6.398 6.661 3.973 1.00 90.38 159 SER A CA 1
ATOM 1251 C C . SER A 1 159 ? 7.494 6.095 4.875 1.00 90.38 159 SER A C 1
ATOM 1253 O O . SER A 1 159 ? 7.263 5.758 6.039 1.00 90.38 159 SER A O 1
ATOM 1255 N N . HIS A 1 160 ? 8.714 6.064 4.351 1.00 81.81 160 HIS A N 1
ATOM 1256 C CA . HIS A 1 160 ? 9.898 5.666 5.104 1.00 81.81 160 HIS A CA 1
ATOM 1257 C C . HIS A 1 160 ? 10.167 6.527 6.360 1.00 81.81 160 HIS A C 1
ATOM 1259 O O . HIS A 1 160 ? 10.814 6.054 7.290 1.00 81.81 160 HIS A O 1
ATOM 1265 N N . SER A 1 161 ? 9.693 7.779 6.421 1.00 85.88 161 SER A N 1
ATOM 1266 C CA . SER A 1 161 ? 9.807 8.628 7.623 1.00 85.88 161 SER A CA 1
ATOM 1267 C C . SER A 1 161 ? 8.680 8.397 8.639 1.00 85.88 161 SER A C 1
ATOM 1269 O O . SER A 1 161 ? 8.682 8.973 9.726 1.00 85.88 161 SER A O 1
ATOM 1271 N N . GLY A 1 162 ? 7.701 7.554 8.299 1.00 84.56 162 GLY A N 1
ATOM 1272 C CA . GLY A 1 162 ? 6.503 7.322 9.097 1.00 84.56 162 GLY A CA 1
ATOM 1273 C C . GLY A 1 162 ? 5.338 8.263 8.774 1.00 84.56 162 GLY A C 1
ATOM 1274 O O . GLY A 1 162 ? 4.286 8.144 9.410 1.00 84.56 162 GLY A O 1
ATOM 1275 N N . ALA A 1 163 ? 5.473 9.154 7.786 1.00 88.38 163 ALA A N 1
ATOM 1276 C CA . ALA A 1 163 ? 4.382 10.025 7.364 1.00 88.38 163 ALA A CA 1
ATOM 1277 C C . ALA A 1 163 ? 3.253 9.215 6.698 1.00 88.38 163 ALA A C 1
ATOM 1279 O O . ALA A 1 163 ? 3.521 8.352 5.866 1.00 88.38 163 ALA A O 1
ATOM 1280 N N . PRO A 1 164 ? 1.977 9.447 7.034 1.00 90.50 164 PRO A N 1
ATOM 1281 C CA . PRO A 1 164 ? 0.874 8.664 6.490 1.00 90.50 164 PRO A CA 1
ATOM 1282 C C . PRO A 1 164 ? 0.579 9.031 5.029 1.00 90.50 164 PRO A C 1
ATOM 1284 O O . PRO A 1 164 ? 0.188 10.157 4.733 1.00 90.50 164 PRO A O 1
ATOM 1287 N N . ILE A 1 165 ? 0.686 8.054 4.128 1.00 93.19 165 ILE A N 1
ATOM 1288 C CA . ILE A 1 165 ? 0.541 8.249 2.671 1.00 93.19 165 ILE A CA 1
ATOM 1289 C C . ILE A 1 165 ? -0.650 7.500 2.067 1.00 93.19 165 ILE A C 1
ATOM 1291 O O . ILE A 1 165 ? -1.122 7.839 0.980 1.00 93.19 165 ILE A O 1
ATOM 1295 N N . GLY A 1 166 ? -1.181 6.505 2.780 1.00 95.50 166 GLY A N 1
ATOM 1296 C CA . GLY A 1 166 ? -2.305 5.706 2.310 1.00 95.50 166 GLY A CA 1
ATOM 1297 C C . GLY A 1 166 ? -3.156 5.159 3.445 1.00 95.50 166 GLY A C 1
ATOM 1298 O O . GLY A 1 166 ? -2.652 4.823 4.516 1.00 95.50 166 GLY A O 1
ATOM 1299 N N . ALA A 1 167 ? -4.455 5.055 3.200 1.00 96.81 167 ALA A N 1
ATOM 1300 C CA . ALA A 1 167 ? -5.386 4.362 4.076 1.00 96.81 167 ALA A CA 1
ATOM 1301 C C . ALA A 1 167 ? -6.405 3.627 3.207 1.00 96.81 167 ALA A C 1
ATOM 1303 O O . ALA A 1 167 ? -7.153 4.258 2.460 1.00 96.81 167 ALA A O 1
ATOM 1304 N N . PHE A 1 168 ? -6.430 2.302 3.301 1.00 97.75 168 PHE A N 1
ATOM 1305 C CA . PHE A 1 168 ? -7.272 1.439 2.477 1.00 97.75 168 PHE A CA 1
ATOM 1306 C C . PHE A 1 168 ? -8.137 0.562 3.372 1.00 97.75 168 PHE A C 1
ATOM 1308 O O . PHE A 1 168 ? -7.643 -0.027 4.326 1.00 97.75 168 PHE A O 1
ATOM 1315 N N . TYR A 1 169 ? -9.429 0.475 3.081 1.00 97.19 169 TYR A N 1
ATOM 1316 C CA . TYR A 1 169 ? -10.376 -0.334 3.846 1.00 97.19 169 TYR A CA 1
ATOM 1317 C C . TYR A 1 169 ? -10.864 -1.513 3.007 1.00 97.19 169 TYR A C 1
ATOM 1319 O O . TYR A 1 169 ? -11.161 -1.334 1.826 1.00 97.19 169 TYR A O 1
ATOM 1327 N N . GLY A 1 170 ? -11.016 -2.674 3.642 1.00 97.00 170 GLY A N 1
ATOM 1328 C CA . GLY A 1 170 ? -11.733 -3.809 3.067 1.00 97.00 170 GLY A CA 1
ATOM 1329 C C . GLY A 1 170 ? -12.251 -4.777 4.124 1.00 97.00 170 GLY A C 1
ATOM 1330 O O . GLY A 1 170 ? -11.844 -4.734 5.291 1.00 97.00 170 GLY A O 1
ATOM 1331 N N . LYS A 1 171 ? -13.170 -5.656 3.724 1.00 95.56 171 LYS A N 1
ATOM 1332 C CA . LYS A 1 171 ? -13.696 -6.726 4.590 1.00 95.56 171 LYS A CA 1
ATOM 1333 C C . LYS A 1 171 ? -12.727 -7.900 4.676 1.00 95.56 171 LYS A C 1
ATOM 1335 O O . LYS A 1 171 ? -12.574 -8.480 5.746 1.00 95.56 171 LYS A O 1
ATOM 1340 N N . HIS A 1 172 ? -12.052 -8.210 3.574 1.00 94.69 172 HIS A N 1
ATOM 1341 C CA . HIS A 1 172 ? -11.039 -9.254 3.489 1.00 94.69 172 HIS A CA 1
ATOM 1342 C C . HIS A 1 172 ? -9.714 -8.622 3.093 1.00 94.69 172 HIS A C 1
ATOM 1344 O O . HIS A 1 172 ? -9.578 -8.080 1.999 1.00 94.69 172 HIS A O 1
ATOM 1350 N N . VAL A 1 173 ? -8.741 -8.690 3.997 1.00 96.19 173 VAL A N 1
ATOM 1351 C CA . VAL A 1 173 ? -7.388 -8.183 3.775 1.00 96.19 173 VAL A CA 1
ATOM 1352 C C . VAL A 1 173 ? -6.423 -9.337 3.976 1.00 96.19 173 VAL A C 1
ATOM 1354 O O . VAL A 1 173 ? -6.431 -9.976 5.027 1.00 96.19 173 VAL A O 1
ATOM 1357 N N . SER A 1 174 ? -5.585 -9.595 2.978 1.00 95.44 174 SER A N 1
ATOM 1358 C CA . SER A 1 174 ? -4.468 -10.534 3.091 1.00 95.44 174 SER A CA 1
ATOM 1359 C C . SER A 1 174 ? -3.178 -9.881 2.609 1.00 95.44 174 SER A C 1
ATOM 1361 O O . SER A 1 174 ? -3.203 -9.022 1.726 1.00 95.44 174 SER A O 1
ATOM 1363 N N . ILE A 1 175 ? -2.069 -10.259 3.241 1.00 95.88 175 ILE A N 1
ATOM 1364 C CA . ILE A 1 175 ? -0.749 -9.653 3.063 1.00 95.88 175 ILE A CA 1
ATOM 1365 C C . ILE A 1 175 ? 0.178 -10.715 2.491 1.00 95.88 175 ILE A C 1
ATOM 1367 O O . ILE A 1 175 ? 0.253 -11.825 3.015 1.00 95.88 175 ILE A O 1
ATOM 1371 N N . HIS A 1 176 ? 0.895 -10.355 1.438 1.00 94.00 176 HIS A N 1
ATOM 1372 C CA . HIS A 1 176 ? 1.681 -11.263 0.626 1.00 94.00 176 HIS A CA 1
ATOM 1373 C C . HIS A 1 176 ? 3.074 -10.698 0.401 1.00 94.00 176 HIS A C 1
ATOM 1375 O O . HIS A 1 176 ? 3.266 -9.508 0.137 1.00 94.00 176 HIS A O 1
ATOM 1381 N N . LYS A 1 177 ? 4.068 -11.582 0.472 1.00 88.62 177 LYS A N 1
ATOM 1382 C CA . LYS A 1 177 ? 5.410 -11.257 -0.005 1.00 88.62 177 LYS A CA 1
ATOM 1383 C C . LYS A 1 177 ? 5.390 -11.207 -1.529 1.00 88.62 177 LYS A C 1
ATOM 1385 O O . LYS A 1 177 ? 4.748 -12.035 -2.172 1.00 88.62 177 LYS A O 1
ATOM 1390 N N . THR A 1 178 ? 6.137 -10.270 -2.088 1.00 85.00 178 THR A N 1
ATOM 1391 C CA . THR A 1 178 ? 6.372 -10.172 -3.528 1.00 85.00 178 THR A CA 1
ATOM 1392 C C . THR A 1 178 ? 7.817 -10.536 -3.851 1.00 85.00 178 THR A C 1
ATOM 1394 O O . THR A 1 178 ? 8.667 -10.622 -2.963 1.00 85.00 178 THR A O 1
ATOM 1397 N N . LYS A 1 179 ? 8.088 -10.792 -5.131 1.00 80.44 179 LYS A N 1
ATOM 1398 C CA . LYS A 1 179 ? 9.448 -11.018 -5.635 1.00 80.44 179 LYS A CA 1
ATOM 1399 C C . LYS A 1 179 ? 10.270 -9.728 -5.655 1.00 80.44 179 LYS A C 1
ATOM 1401 O O . LYS A 1 179 ? 11.490 -9.793 -5.624 1.00 80.44 179 LYS A O 1
ATOM 1406 N N . VAL A 1 180 ? 9.608 -8.570 -5.675 1.00 81.75 180 VAL A N 1
ATOM 1407 C CA . VAL A 1 180 ? 10.271 -7.265 -5.643 1.00 81.75 180 VAL A CA 1
ATOM 1408 C C . VAL A 1 180 ? 10.781 -6.988 -4.225 1.00 81.75 180 VAL A C 1
ATOM 1410 O O . VAL A 1 180 ? 10.007 -6.931 -3.267 1.00 81.75 180 VAL A O 1
ATOM 1413 N N . LYS A 1 181 ? 12.094 -6.798 -4.063 1.00 83.12 181 LYS A N 1
ATOM 1414 C CA . LYS A 1 181 ? 12.687 -6.475 -2.757 1.00 83.12 181 LYS A CA 1
ATOM 1415 C C . LYS A 1 181 ? 12.101 -5.175 -2.196 1.00 83.12 181 LYS A C 1
ATOM 1417 O O . LYS A 1 181 ? 11.904 -4.214 -2.936 1.00 83.12 181 LYS A O 1
ATOM 1422 N N . ASN A 1 182 ? 11.880 -5.134 -0.879 1.00 88.25 182 ASN A N 1
ATOM 1423 C CA . ASN A 1 182 ? 11.285 -4.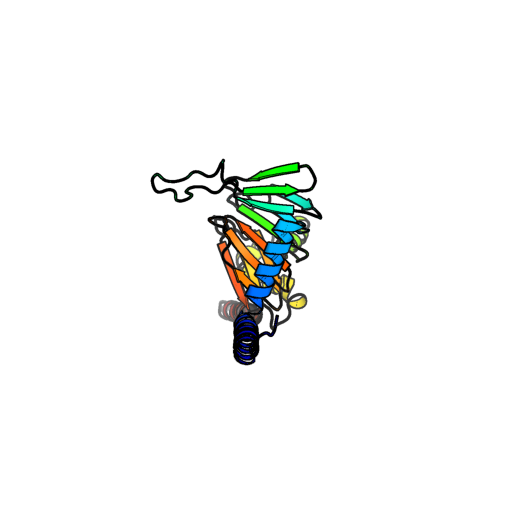001 -0.153 1.00 88.25 182 ASN A CA 1
ATOM 1424 C C . ASN A 1 182 ? 9.871 -3.632 -0.618 1.00 88.25 182 ASN A C 1
ATOM 1426 O O . ASN A 1 182 ? 9.446 -2.488 -0.443 1.00 88.25 182 ASN A O 1
ATOM 1430 N N . ALA A 1 183 ? 9.145 -4.582 -1.203 1.00 91.38 183 ALA A N 1
ATOM 1431 C CA . ALA A 1 183 ? 7.744 -4.408 -1.524 1.00 91.38 183 ALA A CA 1
ATOM 1432 C C . ALA A 1 183 ? 6.857 -5.411 -0.783 1.00 91.38 183 ALA A C 1
ATOM 1434 O O . ALA A 1 183 ? 7.300 -6.455 -0.301 1.00 91.38 183 ALA A O 1
ATOM 1435 N N . THR A 1 184 ? 5.586 -5.056 -0.657 1.00 94.50 184 THR A N 1
ATOM 1436 C CA . THR A 1 184 ? 4.532 -5.883 -0.073 1.00 94.50 184 THR A CA 1
ATOM 1437 C C . THR A 1 184 ? 3.299 -5.790 -0.952 1.00 94.50 184 THR A C 1
ATOM 1439 O O . THR A 1 184 ? 2.912 -4.700 -1.378 1.00 94.50 184 THR A O 1
ATOM 1442 N N . ASP A 1 185 ? 2.684 -6.940 -1.191 1.00 95.25 185 ASP A N 1
ATOM 1443 C CA . ASP A 1 185 ? 1.416 -7.050 -1.888 1.00 95.25 185 ASP A CA 1
ATOM 1444 C C . ASP A 1 185 ? 0.288 -7.239 -0.881 1.00 95.25 185 ASP A C 1
ATOM 1446 O O . ASP A 1 185 ? 0.351 -8.076 0.016 1.00 95.25 185 ASP A O 1
ATOM 1450 N N . PHE A 1 186 ? -0.791 -6.501 -1.064 1.00 97.00 186 PHE A N 1
ATOM 1451 C CA . PHE A 1 186 ? -2.044 -6.698 -0.362 1.00 97.00 186 PHE A CA 1
ATOM 1452 C C . PHE A 1 186 ? -3.102 -7.137 -1.364 1.00 97.00 186 PHE A C 1
ATOM 1454 O O . PHE A 1 186 ? -3.123 -6.689 -2.518 1.00 97.00 186 PHE A O 1
ATOM 1461 N N . VAL A 1 187 ? -3.992 -8.005 -0.900 1.00 96.88 187 VAL A N 1
ATOM 1462 C CA . VAL A 1 187 ? -5.270 -8.273 -1.556 1.00 96.88 187 VAL A CA 1
ATOM 1463 C C . VAL A 1 187 ? -6.362 -7.771 -0.628 1.00 96.88 187 VAL A C 1
ATOM 1465 O O . VAL A 1 187 ? -6.521 -8.293 0.479 1.00 96.88 187 VAL A O 1
ATOM 1468 N N . ILE A 1 188 ? -7.075 -6.738 -1.072 1.00 96.88 188 ILE A N 1
ATOM 1469 C CA . ILE A 1 188 ? -8.146 -6.072 -0.328 1.00 96.88 188 ILE A CA 1
ATOM 1470 C C . ILE A 1 188 ? -9.439 -6.268 -1.114 1.00 96.88 188 ILE A C 1
ATOM 1472 O O . ILE A 1 188 ? -9.595 -5.703 -2.192 1.00 96.88 188 ILE A O 1
ATOM 1476 N N . ASP A 1 189 ? -10.340 -7.107 -0.602 1.00 95.25 189 ASP A N 1
ATOM 1477 C CA . ASP A 1 189 ? -11.605 -7.474 -1.259 1.00 95.25 189 ASP A CA 1
ATOM 1478 C C . ASP A 1 189 ? -11.432 -7.895 -2.736 1.00 95.25 189 ASP A C 1
ATOM 1480 O O . ASP A 1 189 ? -12.234 -7.554 -3.601 1.00 95.25 189 ASP A O 1
ATOM 1484 N N . GLY A 1 190 ? -10.366 -8.649 -3.028 1.00 93.94 190 GLY A N 1
ATOM 1485 C CA . GLY A 1 190 ? -10.046 -9.138 -4.375 1.00 93.94 190 GLY A CA 1
ATOM 1486 C C . GLY A 1 190 ? -9.262 -8.160 -5.256 1.00 93.94 190 GLY A C 1
ATOM 1487 O O . GLY A 1 190 ? -8.959 -8.497 -6.397 1.00 93.94 190 GLY A O 1
ATOM 1488 N N . HIS A 1 191 ? -8.897 -6.988 -4.738 1.00 95.69 191 HIS A N 1
ATOM 1489 C CA . HIS A 1 191 ? -8.134 -5.974 -5.461 1.00 95.69 191 HIS A CA 1
ATOM 1490 C C . HIS A 1 191 ? -6.686 -5.874 -4.985 1.00 95.69 191 HIS A C 1
ATOM 1492 O O . HIS A 1 191 ? -6.397 -6.009 -3.791 1.00 95.69 191 HIS A O 1
ATOM 1498 N N . ARG A 1 192 ? -5.774 -5.583 -5.918 1.00 96.12 192 ARG A N 1
ATOM 1499 C CA . ARG A 1 192 ? -4.351 -5.388 -5.622 1.00 96.12 192 ARG A CA 1
ATOM 1500 C C . ARG A 1 192 ? -4.084 -4.029 -4.971 1.00 96.12 192 ARG A C 1
ATOM 1502 O O . ARG A 1 192 ? -4.515 -2.992 -5.473 1.00 96.12 192 ARG A O 1
ATOM 1509 N N . LEU A 1 193 ? -3.266 -4.040 -3.924 1.00 97.44 193 LEU A N 1
ATOM 1510 C CA . LEU A 1 193 ? -2.460 -2.901 -3.488 1.00 97.44 193 LEU A CA 1
ATOM 1511 C C . LEU A 1 193 ? -1.001 -3.356 -3.400 1.00 97.44 193 LEU A C 1
ATOM 1513 O O . LEU A 1 193 ? -0.679 -4.244 -2.622 1.00 97.44 193 LEU A O 1
ATOM 1517 N N . PHE A 1 194 ? -0.138 -2.757 -4.205 1.00 95.69 194 PHE A N 1
ATOM 1518 C CA . PHE A 1 194 ? 1.305 -2.943 -4.195 1.00 95.69 194 PHE A CA 1
ATOM 1519 C C . PHE A 1 194 ? 1.951 -1.746 -3.492 1.00 95.69 194 PHE A C 1
ATOM 1521 O O . PHE A 1 194 ? 1.667 -0.590 -3.822 1.00 95.69 194 PHE A O 1
ATOM 1528 N N . CYS A 1 195 ? 2.816 -2.020 -2.521 1.00 95.31 195 CYS A N 1
ATOM 1529 C CA . CYS A 1 195 ? 3.528 -1.008 -1.746 1.00 95.31 195 CYS A CA 1
ATOM 1530 C C . CYS A 1 195 ? 5.028 -1.260 -1.841 1.00 95.31 195 CYS A C 1
ATOM 1532 O O . CYS A 1 195 ? 5.478 -2.331 -1.446 1.00 95.31 195 CYS A O 1
ATOM 1534 N N . TYR A 1 196 ? 5.804 -0.279 -2.295 1.00 93.56 196 TYR A N 1
ATOM 1535 C CA . TYR A 1 196 ? 7.264 -0.337 -2.347 1.00 93.56 196 TYR A CA 1
ATOM 1536 C C . TYR A 1 196 ? 7.887 0.714 -1.432 1.00 93.56 196 TYR A C 1
ATOM 1538 O O . TYR A 1 196 ? 7.503 1.885 -1.468 1.00 93.56 196 TYR A O 1
ATOM 1546 N N . ARG A 1 197 ? 8.856 0.284 -0.614 1.00 91.25 197 ARG A N 1
ATOM 1547 C CA . ARG A 1 197 ? 9.558 1.100 0.394 1.00 91.25 197 ARG A CA 1
ATOM 1548 C C . ARG A 1 197 ? 8.603 1.838 1.333 1.00 91.25 197 ARG A C 1
ATOM 1550 O O . ARG A 1 197 ? 8.787 3.014 1.627 1.00 91.25 197 ARG A O 1
ATOM 1557 N N . CYS A 1 198 ? 7.579 1.126 1.789 1.00 91.94 198 CYS A N 1
ATOM 1558 C CA . CYS A 1 198 ? 6.576 1.635 2.713 1.00 91.94 198 CYS A CA 1
ATOM 1559 C C . CYS A 1 198 ? 6.619 0.869 4.033 1.00 91.94 198 CYS A C 1
ATOM 1561 O O . CYS A 1 198 ? 6.834 -0.344 4.034 1.00 91.94 198 CYS A O 1
ATOM 1563 N N . ASP A 1 199 ? 6.253 1.550 5.111 1.00 93.75 199 ASP A N 1
ATOM 1564 C CA . ASP A 1 199 ? 5.797 0.891 6.331 1.00 93.75 199 ASP A CA 1
ATOM 1565 C C . ASP A 1 199 ? 4.277 0.732 6.292 1.00 93.75 199 ASP A C 1
ATOM 1567 O O . ASP A 1 199 ? 3.565 1.550 5.704 1.00 93.75 199 ASP A O 1
ATOM 1571 N N . TYR A 1 200 ? 3.742 -0.279 6.975 1.00 95.31 200 TYR A N 1
ATOM 1572 C CA . TYR A 1 200 ? 2.297 -0.442 7.094 1.00 95.31 200 TYR A CA 1
ATOM 1573 C C . TYR A 1 200 ? 1.858 -0.884 8.485 1.00 95.31 200 TYR A C 1
ATOM 1575 O O . TYR A 1 200 ? 2.618 -1.437 9.280 1.00 95.31 200 TYR A O 1
ATOM 1583 N N . THR A 1 201 ? 0.591 -0.634 8.795 1.00 95.75 201 THR A N 1
ATOM 1584 C CA . THR A 1 201 ? -0.077 -1.183 9.976 1.00 95.75 201 THR A CA 1
ATOM 1585 C C . THR A 1 201 ? -1.537 -1.446 9.647 1.00 95.75 201 THR A C 1
ATOM 1587 O O . THR A 1 201 ? -2.229 -0.586 9.102 1.00 95.75 201 THR A O 1
ATOM 1590 N N . THR A 1 202 ? -2.018 -2.641 9.977 1.00 96.50 202 THR A N 1
ATOM 1591 C CA . THR A 1 202 ? -3.416 -3.022 9.776 1.00 96.50 202 THR A CA 1
ATOM 1592 C C . THR A 1 202 ? -4.176 -2.961 11.090 1.00 96.50 202 THR A C 1
ATOM 1594 O O . THR A 1 202 ? -3.751 -3.573 12.070 1.00 96.50 202 THR A O 1
ATOM 1597 N N . TYR A 1 203 ? -5.326 -2.294 11.103 1.00 95.69 203 TYR A N 1
ATOM 1598 C CA . TYR A 1 203 ? -6.213 -2.263 12.261 1.00 95.69 203 TYR A CA 1
ATOM 1599 C C . TYR A 1 203 ? -7.596 -2.799 11.901 1.00 95.69 203 TYR A C 1
ATOM 1601 O O . TYR A 1 203 ? -8.237 -2.265 10.991 1.00 95.69 203 TYR A O 1
ATOM 1609 N N . PRO A 1 204 ? -8.114 -3.791 12.642 1.00 96.38 204 PRO A N 1
ATOM 1610 C CA . PRO A 1 204 ? -9.537 -4.082 12.617 1.00 96.38 204 PRO A CA 1
ATOM 1611 C C . PRO A 1 204 ? -10.332 -2.839 13.039 1.00 96.38 204 PRO A C 1
ATOM 1613 O O . PRO A 1 204 ? -9.971 -2.152 13.999 1.00 96.38 204 PRO A O 1
ATOM 1616 N N . VAL A 1 205 ? -11.446 -2.552 12.367 1.00 95.12 205 VAL A N 1
ATOM 1617 C CA . VAL A 1 205 ? -12.232 -1.330 12.624 1.00 95.12 205 VAL A CA 1
ATOM 1618 C C . VAL A 1 205 ? -12.745 -1.266 14.067 1.00 95.12 205 VAL A C 1
ATOM 1620 O O . VAL A 1 205 ? -12.798 -0.188 14.657 1.00 95.12 205 VAL A O 1
ATOM 1623 N N . HIS A 1 206 ? -13.066 -2.406 14.685 1.00 93.56 206 HIS A N 1
ATOM 1624 C CA . HIS A 1 206 ? -13.476 -2.445 16.091 1.00 93.56 206 HIS A CA 1
ATOM 1625 C C . HIS A 1 206 ? -12.365 -1.994 17.059 1.00 93.56 206 HIS A C 1
ATOM 1627 O O . HIS A 1 206 ? -12.670 -1.382 18.082 1.00 93.56 206 HIS A O 1
ATOM 1633 N N . VAL A 1 207 ? -11.091 -2.229 16.721 1.00 92.56 207 VAL A N 1
ATOM 1634 C CA . VAL A 1 207 ? -9.936 -1.733 17.488 1.00 92.56 207 VAL A CA 1
ATOM 1635 C C . VAL A 1 207 ? -9.804 -0.219 17.325 1.00 92.56 207 VAL A C 1
ATOM 1637 O O . VAL A 1 207 ? -9.602 0.497 18.300 1.00 92.56 207 VAL A O 1
ATOM 1640 N N . LEU A 1 208 ? -10.002 0.302 16.111 1.00 92.25 208 LEU A N 1
ATOM 1641 C CA . LEU A 1 208 ? -10.010 1.753 15.878 1.00 92.25 208 LEU A CA 1
ATOM 1642 C C . LEU A 1 208 ? -11.120 2.450 16.673 1.00 92.25 208 LEU A C 1
ATOM 1644 O O . LEU A 1 208 ? -10.905 3.511 17.260 1.00 92.25 208 LEU A O 1
ATOM 1648 N N . LYS A 1 209 ? -12.297 1.821 16.743 1.00 91.56 209 LYS A N 1
ATOM 1649 C CA . LYS A 1 209 ? -13.426 2.308 17.537 1.00 91.56 209 LYS A CA 1
ATOM 1650 C C . LYS A 1 209 ? -13.086 2.398 19.024 1.00 91.56 209 LYS A C 1
ATOM 1652 O O . LYS A 1 209 ? -13.408 3.415 19.635 1.00 91.56 209 LYS A O 1
ATOM 1657 N N . SER A 1 210 ? -12.454 1.375 19.600 1.00 90.25 210 SER A N 1
ATOM 1658 C CA . SER A 1 210 ? -12.091 1.390 21.023 1.00 90.25 210 SER A CA 1
ATOM 1659 C C . SER A 1 210 ? -11.002 2.425 21.322 1.00 90.25 210 SER A C 1
ATOM 1661 O O . SER A 1 210 ? -11.139 3.182 22.281 1.00 90.25 210 SER A O 1
ATOM 1663 N N . MET A 1 211 ? -9.989 2.555 20.456 1.00 88.62 211 MET A N 1
ATOM 1664 C CA . MET A 1 211 ? -8.962 3.604 20.558 1.00 88.62 211 MET A CA 1
ATOM 1665 C C . MET A 1 211 ? -9.581 5.008 20.570 1.00 88.62 211 MET A C 1
ATOM 1667 O O . MET A 1 211 ? -9.251 5.833 21.422 1.00 88.62 211 MET A O 1
ATOM 1671 N N . ALA A 1 212 ? -10.530 5.260 19.665 1.00 86.19 212 ALA A N 1
ATOM 1672 C CA . ALA A 1 212 ? -11.233 6.536 19.569 1.00 86.19 212 ALA A CA 1
ATOM 1673 C C . ALA A 1 212 ? -12.092 6.856 20.801 1.00 86.19 212 ALA A C 1
ATOM 1675 O O . ALA A 1 212 ? -12.238 8.020 21.178 1.00 86.19 212 ALA A O 1
ATOM 1676 N N . GLN A 1 213 ? -12.694 5.834 21.413 1.00 85.00 213 GLN A N 1
ATOM 1677 C CA . GLN A 1 213 ? -13.534 5.979 22.603 1.00 85.00 213 GLN A CA 1
ATOM 1678 C C . GLN A 1 213 ? -12.702 6.233 23.862 1.00 85.00 213 GLN A C 1
ATOM 1680 O O . GLN A 1 213 ? -13.045 7.128 24.632 1.00 85.00 213 GLN A O 1
ATOM 1685 N N . ASN A 1 214 ? -11.593 5.512 24.036 1.00 79.69 214 ASN A N 1
ATOM 1686 C CA . ASN A 1 214 ? -10.723 5.649 25.206 1.00 79.69 214 ASN A CA 1
ATOM 1687 C C . ASN A 1 214 ? -10.112 7.053 25.299 1.00 79.69 214 ASN A C 1
ATOM 1689 O O . ASN A 1 214 ? -10.119 7.654 26.369 1.00 79.69 214 ASN A O 1
ATOM 1693 N N . GLN A 1 215 ? -9.722 7.643 24.165 1.00 71.19 215 GLN A N 1
ATOM 1694 C CA . GLN A 1 215 ? -9.175 9.001 24.147 1.00 71.19 215 GLN A CA 1
ATOM 1695 C C . GLN A 1 215 ? -10.164 10.066 24.662 1.00 71.19 215 GLN A C 1
ATOM 1697 O O . GLN A 1 215 ? -9.745 11.059 25.253 1.00 71.19 215 GLN A O 1
ATOM 1702 N N . LYS A 1 216 ? -11.480 9.869 24.480 1.00 61.66 216 LYS A N 1
ATOM 1703 C CA . LYS A 1 216 ? -12.496 10.804 25.000 1.00 61.66 216 LYS A CA 1
ATOM 1704 C C . LYS A 1 216 ? -12.601 10.768 26.525 1.00 61.66 216 LYS A C 1
ATOM 1706 O O . LYS A 1 216 ? -12.937 11.781 27.137 1.00 61.66 216 LYS A O 1
ATOM 1711 N N . VAL A 1 217 ? -12.329 9.617 27.138 1.00 59.03 217 VAL A N 1
ATOM 1712 C CA . VAL A 1 217 ? -12.383 9.441 28.597 1.00 59.03 217 VAL A CA 1
ATOM 1713 C C . VAL A 1 217 ? -11.232 10.190 29.269 1.00 59.03 217 VAL A C 1
ATOM 1715 O O . VAL A 1 217 ? -11.438 10.833 30.299 1.00 59.03 217 VAL A O 1
ATOM 1718 N N . ASP A 1 218 ? -10.052 10.182 28.652 1.00 57.62 218 ASP A N 1
ATOM 1719 C CA . ASP A 1 218 ? -8.863 10.830 29.208 1.00 57.62 218 ASP A CA 1
ATOM 1720 C C . ASP A 1 218 ? -8.961 12.361 29.157 1.00 57.62 218 ASP A C 1
ATOM 1722 O O . ASP A 1 218 ? -8.614 13.031 30.129 1.00 57.62 218 ASP A O 1
ATOM 1726 N N . THR A 1 219 ? -9.558 12.927 28.100 1.00 56.25 219 THR A N 1
ATOM 1727 C CA . THR A 1 219 ? -9.798 14.379 28.003 1.00 56.25 219 THR A CA 1
ATOM 1728 C C . THR A 1 219 ? -10.797 14.917 29.033 1.00 56.25 219 THR A C 1
ATOM 1730 O O . THR A 1 219 ? -10.743 16.095 29.378 1.00 56.25 219 THR A O 1
ATOM 1733 N N . HIS A 1 220 ? -11.702 14.079 29.554 1.00 51.12 220 HIS A N 1
ATOM 1734 C CA . HIS A 1 220 ? -12.660 14.487 30.591 1.00 51.12 220 HIS A CA 1
ATOM 1735 C C . HIS A 1 220 ? -12.101 14.388 32.018 1.00 51.12 220 HIS A C 1
ATOM 1737 O O . HIS A 1 220 ? -12.627 15.043 32.917 1.00 51.12 220 HIS A O 1
ATOM 1743 N N . LYS A 1 221 ? -11.031 13.616 32.247 1.00 51.91 221 LYS A N 1
ATOM 1744 C CA . LYS A 1 221 ? -10.380 13.511 33.566 1.00 51.91 221 LYS A CA 1
ATOM 1745 C C . LYS A 1 221 ? -9.381 14.636 33.853 1.00 51.91 221 LYS A C 1
ATOM 1747 O O . LYS A 1 221 ? -8.993 14.810 35.003 1.00 51.91 221 LYS A O 1
ATOM 1752 N N . SER A 1 222 ? -8.982 15.404 32.841 1.00 49.75 222 SER A N 1
ATOM 1753 C CA . SER A 1 222 ? -7.935 16.428 32.938 1.00 49.75 222 SER A CA 1
ATOM 1754 C C . SER A 1 222 ? -8.440 17.869 33.082 1.00 49.75 222 SER A C 1
ATOM 1756 O O . SER A 1 222 ? -7.629 18.788 33.021 1.00 49.75 222 SER A O 1
ATOM 1758 N N . ALA A 1 223 ? -9.743 18.113 33.265 1.00 47.28 223 ALA A N 1
ATOM 1759 C CA . ALA A 1 223 ? -10.233 19.469 33.519 1.00 47.28 223 ALA A CA 1
ATOM 1760 C C . ALA A 1 223 ? -9.865 19.899 34.958 1.00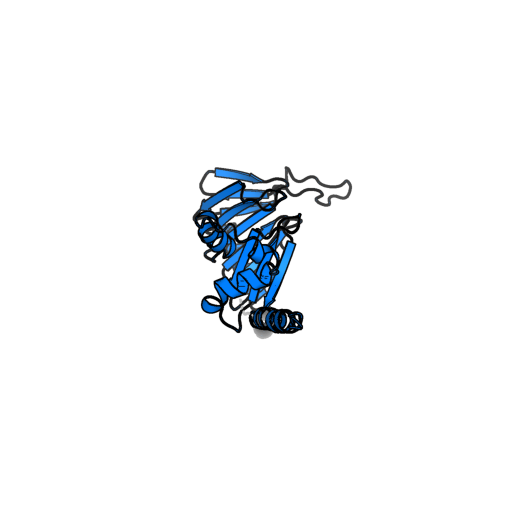 47.28 223 ALA A C 1
ATOM 1762 O O . ALA A 1 223 ? -10.369 19.290 35.909 1.00 47.28 223 ALA A O 1
ATOM 1763 N N . PRO A 1 224 ? -9.008 20.920 35.168 1.00 49.44 224 PRO A N 1
ATOM 1764 C CA . PRO A 1 224 ? -8.759 21.427 36.508 1.00 49.44 224 PRO A CA 1
ATOM 1765 C C . PRO A 1 224 ? -10.063 22.013 37.052 1.00 49.44 224 PRO A C 1
ATOM 1767 O O . PRO A 1 224 ? -10.713 22.830 36.397 1.00 49.44 224 PRO A O 1
ATOM 1770 N N . LYS A 1 225 ? -10.458 21.597 38.260 1.00 51.72 225 LYS A N 1
ATOM 1771 C CA . LYS A 1 225 ? -11.515 22.283 39.006 1.00 51.72 225 LYS A CA 1
ATOM 1772 C C . LYS A 1 225 ? -11.038 23.715 39.233 1.00 51.72 225 LYS A C 1
ATOM 1774 O O . LYS A 1 225 ? -10.167 23.945 40.068 1.00 51.72 225 LYS A O 1
ATOM 1779 N N . VAL A 1 226 ? -11.579 24.661 38.470 1.00 53.75 226 VAL A N 1
ATOM 1780 C CA . VAL A 1 226 ? -11.409 26.086 38.745 1.00 53.75 226 VAL A CA 1
ATOM 1781 C C . VAL A 1 226 ? -12.044 26.330 40.108 1.00 53.75 226 VAL A C 1
ATOM 1783 O O . VAL A 1 226 ? -13.263 26.317 40.258 1.00 53.75 226 VAL A O 1
ATOM 1786 N N . SER A 1 227 ? -11.193 26.452 41.122 1.00 51.50 227 SER A N 1
ATOM 1787 C CA . SER A 1 227 ? -11.580 26.851 42.467 1.00 51.50 227 SER A CA 1
ATOM 1788 C C . SER A 1 227 ? -11.932 28.332 42.418 1.00 51.50 227 SER A C 1
ATOM 1790 O O . SER A 1 227 ? -11.049 29.178 42.538 1.00 51.50 227 SER A O 1
ATOM 1792 N N . THR A 1 228 ? -13.209 28.651 42.238 1.00 52.88 228 THR A N 1
ATOM 1793 C CA . THR A 1 228 ? -13.736 29.981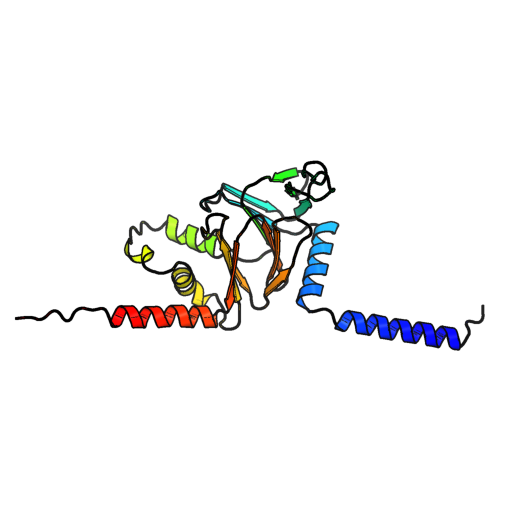 42.548 1.00 52.88 228 THR A CA 1
ATOM 1794 C C . THR A 1 228 ? -13.597 30.208 44.052 1.00 52.88 228 THR A C 1
ATOM 1796 O O . THR A 1 228 ? -14.293 29.564 44.840 1.00 52.88 228 THR A O 1
ATOM 1799 N N . LYS A 1 229 ? -12.648 31.063 44.433 1.00 50.38 229 LYS A N 1
ATOM 1800 C CA . LYS A 1 229 ? -12.655 31.778 45.710 1.00 50.38 229 LYS A CA 1
ATOM 1801 C C . LYS A 1 229 ? -13.214 33.170 45.475 1.00 50.38 229 LYS A C 1
ATOM 1803 O O . LYS A 1 229 ? -12.914 33.719 44.392 1.00 50.38 229 LYS A O 1
#

pLDDT: mean 80.33, std 15.51, range [39.97, 97.88]

InterPro domains:
  IPR032484 Protein of unknown function DUF5052 [PF16475] (14-207)